Protein AF-A0A4Q5SQB3-F1 (afdb_monomer_lite)

Secondary structure (DSSP, 8-state):
-------------------SB-S-GGGS--EES--S-HHHHHHHHHHHHHHHHHHT--EEEEEE--TTS--EEEEE-SSTT-SEEEEEEHHIIIIIITTSTTHHHHHHHHHHHHHHHHHHHHHT--PPTTHHHHHHHHHHHHHHHHTT--HHHHHHHHHHHHHH----TTSTT----HHHHHHHHHHHHHTTTS-HHHHHHHHHHHHHSSS-S----B-TTTTTSSEEEEEEE-GGGTTSSEEE-TTTTTSSEEEEEEE-TTS-EEEEEEE-TTTTT--EEE-TTTTTSSEEEEEEE-TTTTTSSB-

Foldseek 3Di:
DDDDDDDDPPPPPPPPQADQEDPDCPVQPDWALDLPDPVVSVLVVVLQVLLCVQLVFFEAETETAPDPNFHKHKDADPDPRGLIYIYGHSCNLPVPQPPDDLSSLLVSLRVQLNSLVSSCSVVVPPDDPLLNLLLSLLRSLLSCLLVVPDPVSLVSNLVVLQVLADPCPVDPRHNDHSVSSNVSSPLSSVVNVDGSVVSSVLSNCCSPVVDRDDPLPQPVQCSLQQKDKDKDFDPVPRLQQKAFQPQVRLQQWDWDFDQDPVRDTDIDTDGRPSCSSPRIDGDPQCRSRRIDMDMDGDPRVRSRSGD

pLDDT: mean 82.37, std 16.65, range [30.09, 98.12]

Structure (mmCIF, N/CA/C/O backbone):
data_AF-A0A4Q5SQB3-F1
#
_entry.id   AF-A0A4Q5SQB3-F1
#
loop_
_atom_site.group_PDB
_atom_site.id
_atom_site.type_symbol
_atom_site.label_atom_id
_atom_site.label_alt_id
_atom_site.label_comp_id
_atom_site.label_asym_id
_atom_site.label_entity_id
_atom_site.label_seq_id
_atom_site.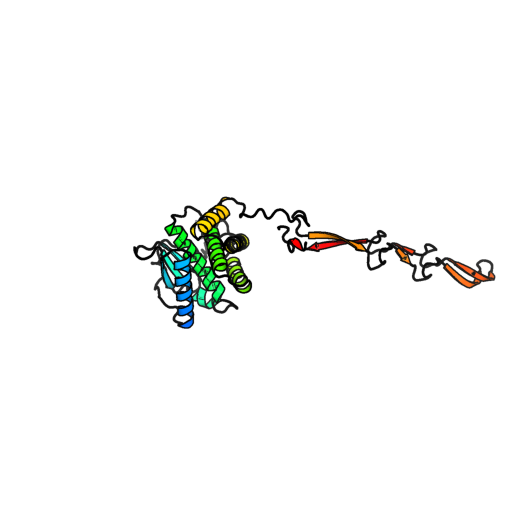pdbx_PDB_ins_code
_atom_site.Cartn_x
_atom_site.Cartn_y
_atom_site.Cartn_z
_atom_site.occupancy
_atom_site.B_iso_or_equiv
_atom_site.auth_seq_id
_atom_site.auth_comp_id
_atom_site.auth_asym_id
_atom_site.auth_atom_id
_atom_site.pdbx_PDB_model_num
ATOM 1 N N . MET A 1 1 ? 23.418 52.946 29.840 1.00 36.88 1 MET A N 1
ATOM 2 C CA . MET A 1 1 ? 22.385 53.189 28.811 1.00 36.88 1 MET A CA 1
ATOM 3 C C . MET A 1 1 ? 22.257 51.950 27.931 1.00 36.88 1 MET A C 1
ATOM 5 O O . MET A 1 1 ? 23.274 51.455 27.477 1.00 36.88 1 MET A O 1
ATOM 9 N N . ARG A 1 2 ? 21.010 51.478 27.763 1.00 36.62 2 ARG A N 1
ATOM 10 C CA . ARG A 1 2 ? 20.467 50.492 26.800 1.00 36.62 2 ARG A CA 1
ATOM 11 C C . ARG A 1 2 ? 21.044 49.063 26.766 1.00 36.62 2 ARG A C 1
ATOM 13 O O . ARG A 1 2 ? 21.959 48.750 26.020 1.00 36.62 2 ARG A O 1
ATOM 20 N N . LYS A 1 3 ? 20.353 48.178 27.499 1.00 34.91 3 LYS A N 1
ATOM 21 C CA . LYS A 1 3 ? 20.204 46.748 27.183 1.00 34.91 3 LYS A CA 1
ATOM 22 C C . LYS A 1 3 ? 19.429 46.622 25.862 1.00 34.91 3 LYS A C 1
ATOM 24 O O . LYS A 1 3 ? 18.334 47.172 25.765 1.00 34.91 3 LYS A O 1
ATOM 29 N N . LEU A 1 4 ? 19.986 45.935 24.866 1.00 43.09 4 LEU A N 1
ATOM 30 C CA . LEU A 1 4 ? 19.287 45.577 23.631 1.00 43.09 4 LEU A CA 1
ATOM 31 C C . LEU A 1 4 ? 18.600 44.221 23.862 1.00 43.09 4 LEU A C 1
ATOM 33 O O . LEU A 1 4 ? 19.263 43.193 23.957 1.00 43.09 4 LEU A O 1
ATOM 37 N N . PHE A 1 5 ? 17.280 44.239 24.037 1.00 41.19 5 PHE A N 1
ATOM 38 C CA . PHE A 1 5 ? 16.437 43.043 24.050 1.00 41.19 5 PHE A CA 1
ATOM 39 C C . PHE A 1 5 ? 16.162 42.660 22.593 1.00 41.19 5 PHE A C 1
ATOM 41 O O . PHE A 1 5 ? 15.477 43.398 21.887 1.00 41.19 5 PHE A O 1
ATOM 48 N N . LEU A 1 6 ? 16.702 41.532 22.133 1.00 37.00 6 LEU A N 1
ATOM 49 C CA . LEU A 1 6 ? 16.288 40.917 20.876 1.00 37.00 6 LEU A CA 1
ATOM 50 C C . LEU A 1 6 ? 15.148 39.943 21.210 1.00 37.00 6 LEU A C 1
ATOM 52 O O . LEU A 1 6 ? 15.380 38.891 21.802 1.00 37.00 6 LEU A O 1
ATOM 56 N N . MET A 1 7 ? 13.908 40.337 20.912 1.00 36.56 7 MET A N 1
ATOM 57 C CA . MET A 1 7 ? 12.754 39.440 20.983 1.00 36.56 7 MET A CA 1
ATOM 58 C C . MET A 1 7 ? 12.870 38.389 19.879 1.00 36.56 7 MET A C 1
ATOM 60 O O . MET A 1 7 ? 12.830 38.707 18.692 1.00 36.56 7 MET A O 1
ATOM 64 N N . LEU A 1 8 ? 12.995 37.134 20.299 1.00 35.12 8 LEU A N 1
ATOM 65 C CA . LEU A 1 8 ? 12.856 35.954 19.463 1.00 35.12 8 LEU A CA 1
ATOM 66 C C . LEU A 1 8 ? 11.355 35.754 19.180 1.00 35.12 8 LEU A C 1
ATOM 68 O O . LEU A 1 8 ? 10.601 35.348 20.062 1.00 35.12 8 LEU A O 1
ATOM 72 N N . LEU A 1 9 ? 10.906 36.079 17.968 1.00 35.75 9 LEU A N 1
ATOM 73 C CA . LEU A 1 9 ? 9.577 35.708 17.476 1.00 35.75 9 LEU A CA 1
ATOM 74 C C . LEU A 1 9 ? 9.635 34.250 16.999 1.00 35.75 9 LEU A C 1
ATOM 76 O O . LEU A 1 9 ? 9.944 33.969 15.845 1.00 35.75 9 LEU A O 1
ATOM 80 N N . LEU A 1 10 ? 9.362 33.315 17.912 1.00 33.38 10 LEU A N 1
ATOM 81 C CA . LEU A 1 10 ? 8.989 31.946 17.560 1.00 33.38 10 LEU A CA 1
ATOM 82 C C . LEU A 1 10 ? 7.529 31.961 17.101 1.00 33.38 10 LEU A C 1
ATOM 84 O O . LEU A 1 10 ? 6.606 31.946 17.912 1.00 33.38 10 LEU A O 1
ATOM 88 N N . ALA A 1 11 ? 7.322 32.002 15.788 1.00 34.56 11 ALA A N 1
ATOM 89 C CA . ALA A 1 11 ? 6.063 31.574 15.202 1.00 34.56 11 ALA A CA 1
ATOM 90 C C . ALA A 1 11 ? 5.995 30.044 15.315 1.00 34.56 11 ALA A C 1
ATOM 92 O O . ALA A 1 11 ? 6.522 29.323 14.472 1.00 34.56 11 ALA A O 1
ATOM 93 N N . ALA A 1 12 ? 5.390 29.547 16.394 1.00 32.09 12 ALA A N 1
ATOM 94 C CA . ALA A 1 12 ? 4.989 28.152 16.489 1.00 32.09 12 ALA A CA 1
ATOM 95 C C . ALA A 1 12 ? 3.761 27.954 15.592 1.00 32.09 12 ALA A C 1
ATOM 97 O O . ALA A 1 12 ? 2.628 28.217 15.994 1.00 32.09 12 ALA A O 1
ATOM 98 N N . THR A 1 13 ? 3.978 27.529 14.350 1.00 31.31 13 THR A N 1
ATOM 99 C CA . THR A 1 13 ? 2.916 26.899 13.569 1.00 31.31 13 THR A CA 1
ATOM 100 C C . THR A 1 13 ? 2.640 25.541 14.202 1.00 31.31 13 THR A C 1
ATOM 102 O O . THR A 1 13 ? 3.423 24.609 14.030 1.00 31.31 13 THR A O 1
ATOM 105 N N . ALA A 1 14 ? 1.562 25.439 14.978 1.00 32.41 14 ALA A N 1
ATOM 106 C CA . ALA A 1 14 ? 1.041 24.157 15.426 1.00 32.41 14 ALA A CA 1
ATOM 107 C C . ALA A 1 14 ? 0.541 23.393 14.191 1.00 32.41 14 ALA A C 1
ATOM 109 O O . ALA A 1 14 ? -0.569 23.623 13.712 1.00 32.41 14 ALA A O 1
ATOM 110 N N . ALA A 1 15 ? 1.390 22.532 13.632 1.00 34.59 15 ALA A N 1
ATOM 111 C CA . ALA A 1 15 ? 0.919 21.453 12.783 1.00 34.59 15 ALA A CA 1
ATOM 112 C C . ALA A 1 15 ? 0.045 20.559 13.671 1.00 34.59 15 ALA A C 1
ATOM 114 O O . ALA A 1 15 ? 0.495 20.107 14.722 1.00 34.59 15 ALA A O 1
ATOM 115 N N . ALA A 1 16 ? -1.222 20.383 13.302 1.00 37.94 16 ALA A N 1
ATOM 116 C CA . ALA A 1 16 ? -2.117 19.484 14.012 1.00 37.94 16 ALA A CA 1
ATOM 117 C C . ALA A 1 16 ? -1.526 18.067 13.954 1.00 37.94 16 ALA A C 1
ATOM 119 O O . ALA A 1 16 ? -1.322 17.509 12.877 1.00 37.94 16 ALA A O 1
ATOM 120 N N . GLU A 1 17 ? -1.190 17.527 15.122 1.00 42.66 17 GLU A N 1
ATOM 121 C CA . GLU A 1 17 ? -0.561 16.221 15.274 1.00 42.66 17 GLU A CA 1
ATOM 122 C C . GLU A 1 17 ? -1.583 15.119 14.963 1.00 42.66 17 GLU A C 1
ATOM 124 O O . GLU A 1 17 ? -2.466 14.812 15.764 1.00 42.66 17 GLU A O 1
ATOM 129 N N . ALA A 1 18 ? -1.490 14.525 13.774 1.00 47.31 18 ALA A N 1
ATOM 130 C CA . ALA A 1 18 ? -2.260 13.341 13.424 1.00 47.31 18 ALA A CA 1
ATOM 131 C C . ALA A 1 18 ? -1.537 12.102 13.972 1.00 47.31 18 ALA A C 1
ATOM 133 O O . ALA A 1 18 ? -0.695 11.529 13.292 1.00 47.31 18 ALA A O 1
ATOM 134 N N . GLN A 1 19 ? -1.804 11.714 15.218 1.00 57.22 19 GLN A N 1
ATOM 135 C CA . GLN A 1 19 ? -1.496 10.370 15.725 1.00 57.22 19 GLN A CA 1
ATOM 136 C C . GLN A 1 19 ? -2.788 9.547 15.673 1.00 57.22 19 GLN A C 1
ATOM 138 O O . GLN A 1 19 ? -3.796 10.030 16.169 1.00 57.22 19 GLN A O 1
ATOM 143 N N . CYS A 1 20 ? -2.792 8.321 15.136 1.00 61.00 20 CYS A N 1
ATOM 144 C CA . CYS A 1 20 ? -3.998 7.464 15.102 1.00 61.00 20 CYS A CA 1
ATOM 145 C C . CYS A 1 20 ? -4.444 7.014 16.511 1.00 61.00 20 CYS A C 1
ATOM 147 O O . CYS A 1 20 ? -5.527 6.462 16.708 1.00 61.00 20 CYS A O 1
ATOM 149 N N . PHE A 1 21 ? -3.619 7.291 17.526 1.00 59.03 21 PHE A N 1
ATOM 150 C CA . PHE A 1 21 ? -3.891 7.007 18.924 1.00 59.03 21 PHE A CA 1
ATOM 151 C C . PHE A 1 21 ? -4.020 8.298 19.731 1.00 59.03 21 PHE A C 1
ATOM 153 O O . PHE A 1 21 ? -3.134 9.150 19.711 1.00 59.03 21 PHE A O 1
ATOM 160 N N . VAL A 1 22 ? -5.084 8.401 20.525 1.00 62.34 22 VAL A N 1
ATOM 161 C CA . VAL A 1 22 ? -5.236 9.447 21.544 1.00 62.34 22 VAL A CA 1
ATOM 162 C C . VAL A 1 22 ? -5.498 8.812 22.904 1.00 62.34 22 VAL A C 1
ATOM 164 O O . VAL A 1 22 ? -6.167 7.787 23.023 1.00 62.34 22 VAL A O 1
ATOM 167 N N . SER A 1 23 ? -4.963 9.427 23.959 1.00 56.00 23 SER A N 1
ATOM 168 C CA . SER A 1 23 ? -5.131 8.946 25.337 1.00 56.00 23 SER A CA 1
ATOM 169 C C . SER A 1 23 ? -6.528 9.221 25.906 1.00 56.00 23 SER A C 1
ATOM 171 O O . SER A 1 23 ? -6.936 8.571 26.868 1.00 56.00 23 SER A O 1
ATOM 173 N N . SER A 1 24 ? -7.269 10.167 25.319 1.00 63.72 24 SER A N 1
ATOM 174 C CA . SER A 1 24 ? -8.643 10.500 25.692 1.00 63.72 24 SER A CA 1
ATOM 175 C C . SER A 1 24 ? -9.396 11.131 24.522 1.00 63.72 24 SER A C 1
ATOM 177 O O . SER A 1 24 ? -8.864 11.995 23.831 1.00 63.72 24 SER A O 1
ATOM 179 N N . PHE A 1 25 ? -10.668 10.763 24.354 1.00 71.06 25 PHE A N 1
ATOM 180 C CA . PHE A 1 25 ? -11.586 11.395 23.395 1.00 71.06 25 PHE A CA 1
ATOM 181 C C . PHE A 1 25 ? -12.242 12.676 23.939 1.00 71.06 25 PHE A C 1
ATOM 183 O O . PHE A 1 25 ? -13.013 13.318 23.232 1.00 71.06 25 PHE A O 1
ATOM 190 N N . SER A 1 26 ? -11.932 13.096 25.173 1.00 68.94 26 SER A N 1
ATOM 191 C CA . SER A 1 26 ? -12.505 14.314 25.772 1.00 68.94 26 SER A CA 1
ATOM 192 C C . SER A 1 26 ? -12.184 15.597 24.994 1.00 68.94 26 SER A C 1
ATOM 194 O O . SER A 1 26 ? -12.901 16.583 25.129 1.00 68.94 26 SER A O 1
ATOM 196 N N . SER A 1 27 ? -11.120 15.596 24.186 1.00 70.00 27 SER A N 1
ATOM 197 C CA . SER A 1 27 ? -10.721 16.713 23.322 1.00 70.00 27 SER A CA 1
ATOM 198 C C . SER A 1 27 ? -11.372 16.696 21.934 1.00 70.00 27 SER A C 1
ATOM 200 O O . SER A 1 27 ? -11.295 17.705 21.239 1.00 70.00 27 SER A O 1
ATOM 202 N N . LEU A 1 28 ? -12.033 15.601 21.530 1.00 71.50 28 LEU A N 1
ATOM 203 C CA . LEU A 1 28 ? -12.650 15.460 20.198 1.00 71.50 28 LEU A CA 1
ATOM 204 C C . LEU A 1 28 ? -14.014 16.161 20.082 1.00 71.50 28 LEU A C 1
ATOM 206 O O . LEU A 1 28 ? -14.638 16.158 19.022 1.00 71.50 28 LEU A O 1
ATOM 210 N N . GLY A 1 29 ? -14.487 16.770 21.171 1.00 82.06 29 GLY A N 1
ATOM 211 C CA . GLY A 1 29 ? -15.786 17.425 21.219 1.00 82.06 29 GLY A CA 1
ATOM 212 C C . GLY A 1 29 ? -16.939 16.422 21.210 1.00 82.06 29 GLY A C 1
ATOM 213 O O . GLY A 1 29 ? -16.885 15.372 21.850 1.00 82.06 29 GLY A O 1
ATOM 214 N N . GLN A 1 30 ? -18.031 16.782 20.535 1.00 87.94 30 GLN A N 1
ATOM 215 C CA . GLN A 1 30 ? -19.232 15.956 20.500 1.00 87.94 30 GLN A CA 1
ATOM 216 C C . GLN A 1 30 ? -19.059 14.772 19.544 1.00 87.94 30 GLN A C 1
ATOM 218 O O . GLN A 1 30 ? -18.714 14.945 18.376 1.00 87.94 30 GLN A O 1
ATOM 223 N N . LEU A 1 31 ? -19.361 13.576 20.050 1.00 90.38 31 LEU A N 1
ATOM 224 C CA . LEU A 1 31 ? -19.388 12.342 19.274 1.00 90.38 31 LEU A CA 1
ATOM 225 C C . LEU A 1 31 ? -20.817 12.022 18.821 1.00 90.38 31 LEU A C 1
ATOM 227 O O . LEU A 1 31 ? -21.775 12.153 19.586 1.00 90.38 31 LEU A O 1
ATOM 231 N N . PHE A 1 32 ? -20.952 11.545 17.590 1.00 92.50 32 PHE A N 1
ATOM 232 C CA . PHE A 1 32 ? -22.221 11.212 16.949 1.00 92.50 32 PHE A CA 1
ATOM 233 C C . PHE A 1 32 ? -22.228 9.750 16.497 1.00 92.50 32 PHE A C 1
ATOM 235 O O . PHE A 1 32 ? -21.187 9.169 16.216 1.00 92.50 32 PHE A O 1
ATOM 242 N N . LYS A 1 33 ? -23.408 9.130 16.406 1.00 91.06 33 LYS A N 1
ATOM 243 C CA . LYS A 1 33 ? -23.579 7.762 15.865 1.00 91.06 33 LYS A CA 1
ATOM 244 C C . LYS A 1 33 ? -23.932 7.725 14.379 1.00 91.06 33 LYS A C 1
ATOM 246 O O . LYS A 1 33 ? -24.226 6.668 13.839 1.00 91.06 33 LYS A O 1
ATOM 251 N N . THR A 1 34 ? -23.955 8.886 13.743 1.00 88.94 34 THR A N 1
ATOM 252 C CA . THR A 1 34 ? -24.430 9.077 12.378 1.00 88.94 34 THR A CA 1
ATOM 253 C C . THR A 1 34 ? -23.602 10.166 11.715 1.00 88.94 34 THR A C 1
ATOM 255 O O . THR A 1 34 ? -23.149 11.106 12.369 1.00 88.94 34 THR A O 1
ATOM 258 N N . THR A 1 35 ? -23.419 10.022 10.411 1.00 84.19 35 THR A N 1
ATOM 259 C CA . THR A 1 35 ? -22.855 11.017 9.495 1.00 84.19 35 THR A CA 1
ATOM 260 C C . THR A 1 35 ? -23.870 12.103 9.123 1.00 84.19 35 THR A C 1
ATOM 262 O O . THR A 1 35 ? -23.516 13.088 8.483 1.00 84.19 35 THR A O 1
ATOM 265 N N . GLY A 1 36 ? -25.147 11.917 9.476 1.00 85.75 36 GLY A N 1
ATOM 266 C CA . GLY A 1 36 ? -26.270 12.715 8.986 1.00 85.75 36 GLY A CA 1
ATOM 267 C C . GLY A 1 36 ? -26.780 12.284 7.604 1.00 85.75 36 GLY A C 1
ATOM 268 O O . GLY A 1 36 ? -27.767 12.836 7.123 1.00 85.75 36 GLY A O 1
ATOM 269 N N . ASN A 1 37 ? -26.154 11.288 6.965 1.00 82.62 37 ASN A N 1
ATOM 270 C CA . ASN A 1 37 ? -26.566 10.741 5.675 1.00 82.62 37 ASN A CA 1
ATOM 271 C C . ASN A 1 37 ? -26.863 9.240 5.801 1.00 82.62 37 ASN A C 1
ATOM 273 O O . ASN A 1 37 ? -25.974 8.423 6.023 1.00 82.62 37 ASN A O 1
ATOM 277 N N . TYR A 1 38 ? -28.125 8.868 5.582 1.00 84.88 38 TYR A N 1
ATOM 278 C CA . TYR A 1 38 ? -28.601 7.496 5.773 1.00 84.88 38 TYR A CA 1
ATOM 279 C C . TYR A 1 38 ? -27.845 6.443 4.944 1.00 84.88 38 TYR A C 1
ATOM 281 O O . TYR A 1 38 ? -27.546 5.358 5.440 1.00 84.88 38 TYR A O 1
ATOM 289 N N . ALA A 1 39 ? -27.520 6.745 3.684 1.00 80.00 39 ALA A N 1
ATOM 290 C CA . ALA A 1 39 ? -26.822 5.802 2.812 1.00 80.00 39 ALA A CA 1
ATOM 291 C C . ALA A 1 39 ? -25.367 5.587 3.259 1.00 80.00 39 ALA A C 1
ATOM 293 O O . ALA A 1 39 ? -24.851 4.471 3.190 1.00 80.00 39 ALA A O 1
ATOM 294 N N . LEU A 1 40 ? -24.722 6.650 3.743 1.00 77.69 40 LEU A N 1
ATOM 295 C CA . LEU A 1 40 ? -23.391 6.584 4.341 1.00 77.69 40 LEU A CA 1
ATOM 296 C C . LEU A 1 40 ? -23.402 5.793 5.647 1.00 77.69 40 LEU A C 1
ATOM 298 O O . LEU A 1 40 ? -22.579 4.896 5.819 1.00 77.69 40 LEU A O 1
ATOM 302 N N . ASP A 1 41 ? -24.378 6.054 6.513 1.00 85.50 41 ASP A N 1
ATOM 303 C CA . ASP A 1 41 ? -24.537 5.340 7.779 1.00 85.50 41 ASP A CA 1
ATOM 304 C C . ASP A 1 41 ? -24.726 3.840 7.557 1.00 85.50 41 ASP A C 1
ATOM 306 O O . ASP A 1 41 ? -24.103 3.030 8.240 1.00 85.50 41 ASP A O 1
ATOM 310 N N . GLN A 1 42 ? -25.540 3.442 6.572 1.00 83.81 42 GLN A N 1
ATOM 311 C CA . GLN A 1 42 ? -25.704 2.027 6.230 1.00 83.81 42 GLN A CA 1
ATOM 312 C C . GLN A 1 42 ? -24.373 1.367 5.849 1.00 83.81 42 GLN A C 1
ATOM 314 O O . GLN A 1 42 ? -24.091 0.259 6.304 1.00 83.81 42 GLN A O 1
ATOM 319 N N . LYS A 1 43 ? -23.538 2.042 5.050 1.00 79.44 43 LYS A N 1
ATOM 320 C CA . LYS A 1 43 ? -22.224 1.517 4.655 1.00 79.44 43 LYS A CA 1
ATOM 321 C C . LYS A 1 43 ? -21.258 1.444 5.835 1.00 79.44 43 LYS A C 1
ATOM 323 O O . LYS A 1 43 ? -20.587 0.429 5.991 1.00 79.44 43 LYS A O 1
ATOM 328 N N . PHE A 1 44 ? -21.219 2.475 6.677 1.00 82.56 44 PHE A N 1
ATOM 329 C CA . PHE A 1 44 ? -20.409 2.493 7.898 1.00 82.56 44 PHE A CA 1
ATOM 330 C C . PHE A 1 44 ? -20.783 1.342 8.834 1.00 82.56 44 PHE A C 1
ATOM 332 O O . PHE A 1 44 ? -19.918 0.580 9.261 1.00 82.56 44 PHE A O 1
ATOM 339 N N . ASN A 1 45 ? -22.082 1.163 9.079 1.00 88.25 45 ASN A N 1
ATOM 340 C CA . ASN A 1 45 ? -22.602 0.103 9.937 1.00 88.25 45 ASN A CA 1
ATOM 341 C C . ASN A 1 45 ? -22.324 -1.296 9.362 1.00 88.25 45 ASN A C 1
ATOM 343 O O . ASN A 1 45 ? -21.986 -2.212 10.113 1.00 88.25 45 ASN A O 1
ATOM 347 N N . ALA A 1 46 ? -22.418 -1.468 8.038 1.00 88.12 46 ALA A N 1
ATOM 348 C CA . ALA A 1 46 ? -22.066 -2.723 7.375 1.00 88.12 46 ALA A CA 1
ATOM 349 C C . ALA A 1 46 ? -20.564 -3.037 7.505 1.00 88.12 46 ALA A C 1
ATOM 351 O O . ALA A 1 46 ? -20.205 -4.141 7.916 1.00 88.12 46 ALA A O 1
ATOM 352 N N . SER A 1 47 ? -19.692 -2.058 7.237 1.00 88.81 47 SER A N 1
ATOM 353 C CA . SER A 1 47 ? -18.241 -2.202 7.419 1.00 88.81 47 SER A CA 1
ATOM 354 C C . SER A 1 47 ? -17.876 -2.502 8.872 1.00 88.81 47 SER A C 1
ATOM 356 O O . SER A 1 47 ? -17.067 -3.393 9.118 1.00 88.81 47 SER A O 1
ATOM 358 N N . GLN A 1 48 ? -18.504 -1.824 9.840 1.00 92.56 48 GLN A N 1
ATOM 359 C CA . GLN A 1 48 ? -18.329 -2.113 11.263 1.00 92.56 48 GLN A CA 1
ATOM 360 C C . GLN A 1 48 ? -18.685 -3.567 11.576 1.00 92.56 48 GLN A C 1
ATOM 362 O O . GLN A 1 48 ? -17.890 -4.261 12.205 1.00 92.56 48 GLN A O 1
ATOM 367 N N . ALA A 1 49 ? -19.856 -4.045 11.149 1.00 94.00 49 ALA A N 1
ATOM 368 C CA . ALA A 1 49 ? -20.275 -5.418 11.415 1.00 94.00 49 ALA A CA 1
ATOM 369 C C . ALA A 1 49 ? -19.272 -6.435 10.841 1.00 94.00 49 ALA A C 1
ATOM 371 O O . ALA A 1 49 ? -18.828 -7.331 11.562 1.00 94.00 49 ALA A O 1
ATOM 372 N N . ASP A 1 50 ? -18.855 -6.243 9.587 1.00 94.62 50 ASP A N 1
ATOM 373 C CA . ASP A 1 50 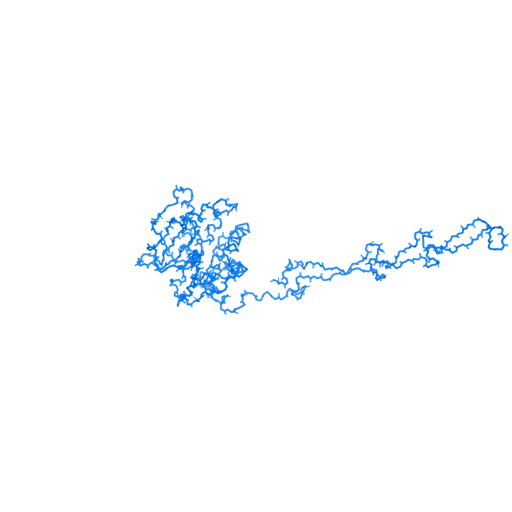? -17.883 -7.106 8.913 1.00 94.62 50 ASP A CA 1
ATOM 374 C C . ASP A 1 50 ? -16.516 -7.109 9.620 1.00 94.62 50 ASP A C 1
ATOM 376 O O . ASP A 1 50 ? -15.922 -8.171 9.826 1.00 94.62 50 ASP A O 1
ATOM 380 N N . LEU A 1 51 ? -16.015 -5.938 10.025 1.00 96.62 51 LEU A N 1
ATOM 381 C CA . LEU A 1 51 ? -14.726 -5.798 10.708 1.00 96.62 51 LEU A CA 1
ATOM 382 C C . LEU A 1 51 ? -14.749 -6.388 12.120 1.00 96.62 51 LEU A C 1
ATOM 384 O O . LEU A 1 51 ? -13.802 -7.073 12.507 1.00 96.62 51 LEU A O 1
ATOM 388 N N . GLN A 1 52 ? -15.833 -6.186 12.877 1.00 97.44 52 GLN A N 1
ATOM 389 C CA . GLN A 1 52 ? -16.000 -6.799 14.200 1.00 97.44 52 GLN A CA 1
ATOM 390 C C . GLN A 1 52 ? -15.954 -8.325 14.114 1.00 97.44 52 GLN A C 1
ATOM 392 O O . GLN A 1 52 ? -15.268 -8.970 14.909 1.00 97.44 52 GLN A O 1
ATOM 397 N N . VAL A 1 53 ? -16.636 -8.901 13.117 1.00 97.06 53 VAL A N 1
ATOM 398 C CA . VAL A 1 53 ? -16.627 -10.347 12.872 1.00 97.06 53 VAL A CA 1
ATOM 399 C C . VAL A 1 53 ? -15.238 -10.820 12.456 1.00 97.06 53 VAL A C 1
ATOM 401 O O . VAL A 1 53 ? -14.724 -11.768 13.049 1.00 97.06 53 VAL A O 1
ATOM 404 N N . LEU A 1 54 ? -14.607 -10.170 11.471 1.00 97.38 54 LEU A N 1
ATOM 405 C CA . LEU A 1 54 ? -13.311 -10.623 10.965 1.00 97.38 54 LEU A CA 1
ATOM 406 C C . LEU A 1 54 ? -12.215 -10.537 12.031 1.00 97.38 54 LEU A C 1
ATOM 408 O O . LEU A 1 54 ? -11.428 -11.473 12.177 1.00 97.38 54 LEU A O 1
ATOM 412 N N . PHE A 1 55 ? -12.138 -9.417 12.748 1.00 98.12 55 PHE A N 1
ATOM 413 C CA . PHE A 1 55 ? -11.086 -9.193 13.737 1.00 98.12 55 PHE A CA 1
ATOM 414 C C . PHE A 1 55 ? -11.415 -9.762 15.117 1.00 98.12 55 PHE A C 1
ATOM 416 O O . PHE A 1 55 ? -10.540 -9.829 15.980 1.00 98.12 55 PHE A O 1
ATOM 423 N N . GLY A 1 56 ? -12.655 -10.203 15.342 1.00 97.25 56 GLY A N 1
ATOM 424 C CA . GLY A 1 56 ? -13.094 -10.698 16.643 1.00 97.25 56 GLY A CA 1
ATOM 425 C C . GLY A 1 56 ? -13.006 -9.621 17.726 1.00 97.25 56 GLY A C 1
ATOM 426 O O . GLY A 1 56 ? -12.629 -9.913 18.866 1.00 97.25 56 GLY A O 1
ATOM 427 N N . VAL A 1 57 ? -13.305 -8.371 17.368 1.00 97.25 57 VAL A N 1
ATOM 428 C CA . VAL A 1 57 ? -13.346 -7.213 18.272 1.00 97.25 57 VAL A CA 1
ATOM 429 C C . VAL A 1 57 ? -14.742 -6.601 18.276 1.00 97.25 57 VAL A C 1
ATOM 431 O O . VAL A 1 57 ? -15.511 -6.763 17.341 1.00 97.25 57 VAL A O 1
ATOM 434 N N . ASN A 1 58 ? -15.050 -5.866 19.337 1.00 96.75 58 ASN A N 1
ATOM 435 C CA . ASN A 1 58 ? -16.301 -5.132 19.505 1.00 96.75 58 ASN A CA 1
ATOM 436 C C . ASN A 1 58 ? -15.886 -3.677 19.619 1.00 96.75 58 ASN A C 1
ATOM 438 O O . ASN A 1 58 ? -15.104 -3.360 20.518 1.00 96.75 58 ASN A O 1
ATOM 442 N N . VAL A 1 59 ? -16.360 -2.828 18.720 1.00 95.44 59 VAL A N 1
ATOM 443 C CA . VAL A 1 59 ? -15.924 -1.437 18.630 1.00 95.44 59 VAL A CA 1
ATOM 444 C C . VAL A 1 59 ? -17.119 -0.531 18.817 1.00 95.44 59 VAL A C 1
ATOM 446 O O . VAL A 1 59 ? -18.169 -0.738 18.212 1.00 95.44 59 VAL A O 1
ATOM 449 N N . ASP A 1 60 ? -16.940 0.490 19.645 1.00 94.38 60 ASP A N 1
ATOM 450 C CA . ASP A 1 60 ? -17.897 1.578 19.741 1.00 94.38 60 ASP A CA 1
ATOM 451 C C . ASP A 1 60 ? -17.523 2.659 18.717 1.00 94.38 60 ASP A C 1
ATOM 453 O O . ASP A 1 60 ? -16.587 3.428 18.928 1.00 94.38 60 ASP A O 1
ATOM 457 N N . LEU A 1 61 ? -18.202 2.665 17.567 1.00 92.62 61 LEU A N 1
ATOM 458 C CA . LEU A 1 61 ? -17.885 3.547 16.439 1.00 92.62 61 LEU A CA 1
ATOM 459 C C . LEU A 1 61 ? -18.659 4.866 16.531 1.00 92.62 61 LEU A C 1
ATOM 461 O O . LEU A 1 61 ? -19.872 4.861 16.764 1.00 92.62 61 LEU A O 1
ATOM 465 N N . TYR A 1 62 ? -17.962 5.982 16.347 1.00 92.69 62 TYR A N 1
ATOM 466 C CA . TYR A 1 62 ? -18.505 7.335 16.375 1.00 92.69 62 TYR A CA 1
ATOM 467 C C . TYR A 1 62 ? -18.011 8.167 15.190 1.00 92.69 62 TYR A C 1
ATOM 469 O O . TYR A 1 62 ? -16.930 7.934 14.658 1.00 92.69 62 TYR A O 1
ATOM 477 N N . MET A 1 63 ? -18.792 9.183 14.841 1.00 90.50 63 MET A N 1
ATOM 478 C CA . MET A 1 63 ? -18.392 10.316 14.014 1.00 90.50 63 MET A CA 1
ATOM 479 C C . MET A 1 63 ? -18.063 11.513 14.912 1.00 90.50 63 MET A C 1
ATOM 481 O O . MET A 1 63 ? -18.695 11.680 15.957 1.00 90.50 63 MET A O 1
ATOM 485 N N . TYR A 1 64 ? -17.130 12.370 14.507 1.00 89.56 64 TYR A N 1
ATOM 486 C CA . TYR A 1 64 ? -16.863 13.642 15.186 1.00 89.56 64 TYR A CA 1
ATOM 487 C C . TYR A 1 64 ? -16.488 14.737 14.184 1.00 89.56 64 TYR A C 1
ATOM 489 O O . TYR A 1 64 ? -16.127 14.452 13.042 1.00 89.56 64 TYR A O 1
ATOM 497 N N . ASN A 1 65 ? -16.596 15.995 14.612 1.00 87.44 65 ASN A N 1
ATOM 498 C CA . ASN A 1 65 ? -16.189 17.135 13.797 1.00 87.44 65 ASN A CA 1
ATOM 499 C C . ASN A 1 65 ? -14.686 17.399 13.968 1.00 87.44 65 ASN A C 1
ATOM 501 O O . ASN A 1 65 ? -14.246 17.966 14.964 1.00 87.44 65 ASN A O 1
ATOM 505 N N . ASP A 1 66 ? -13.927 16.988 12.968 1.00 80.56 66 ASP A N 1
ATOM 506 C CA . ASP A 1 66 ? -12.484 17.150 12.784 1.00 80.56 66 ASP A CA 1
ATOM 507 C C . ASP A 1 66 ? -12.094 18.493 12.134 1.00 80.56 66 ASP A C 1
ATOM 509 O O . ASP A 1 66 ? -10.911 18.821 12.024 1.00 80.56 66 ASP A O 1
ATOM 513 N N . GLY A 1 67 ? -13.073 19.315 11.738 1.00 82.00 67 GLY A N 1
ATOM 514 C CA . GLY A 1 67 ? -12.848 20.654 11.198 1.00 82.00 67 GLY A CA 1
ATOM 515 C C . GLY A 1 67 ? -11.898 20.648 9.998 1.00 82.00 67 GLY A C 1
ATOM 516 O O . GLY A 1 67 ? -12.156 19.976 9.002 1.00 82.00 67 GLY A O 1
ATOM 517 N N . ASN A 1 68 ? -10.803 21.409 10.100 1.00 74.12 68 ASN A N 1
ATOM 518 C CA . ASN A 1 68 ? -9.776 21.535 9.056 1.00 74.12 68 ASN A CA 1
ATOM 519 C C . ASN A 1 68 ? -8.585 20.578 9.246 1.00 74.12 68 ASN A C 1
ATOM 521 O O . ASN A 1 68 ? -7.581 20.725 8.552 1.00 74.12 68 ASN A O 1
ATOM 525 N N . ALA A 1 69 ? -8.668 19.630 10.182 1.00 74.31 69 ALA A N 1
ATOM 526 C CA . ALA A 1 69 ? -7.634 18.628 10.426 1.00 74.31 69 ALA A CA 1
ATOM 527 C C . ALA A 1 69 ? -8.234 17.218 10.280 1.00 74.31 69 ALA A C 1
ATOM 529 O O . ALA A 1 69 ? -8.490 16.566 11.295 1.00 74.31 69 ALA A O 1
ATOM 530 N N . PRO A 1 70 ? -8.500 16.766 9.036 1.00 75.69 70 PRO A N 1
ATOM 531 C CA . PRO A 1 70 ? -9.131 15.482 8.770 1.00 75.69 70 PRO A CA 1
ATOM 532 C C . PRO A 1 70 ? -8.429 14.326 9.475 1.00 75.69 70 PRO A C 1
ATOM 534 O O . PRO A 1 70 ? -7.224 14.159 9.291 1.00 75.69 70 PRO A O 1
ATOM 537 N N . ASN A 1 71 ? -9.154 13.544 10.281 1.00 77.38 71 ASN A N 1
ATOM 538 C CA . ASN A 1 71 ? -8.531 12.433 11.001 1.00 77.38 71 ASN A CA 1
ATOM 539 C C . ASN A 1 71 ? -9.505 11.319 11.421 1.00 77.38 71 ASN A C 1
ATOM 541 O O . ASN A 1 71 ? -10.728 11.482 11.413 1.00 77.38 71 ASN A O 1
ATOM 545 N N . ALA A 1 72 ? -8.940 10.179 11.803 1.00 84.19 72 ALA A N 1
ATOM 546 C CA . ALA A 1 72 ? -9.613 9.095 12.497 1.00 84.19 72 ALA A CA 1
ATOM 547 C C . ALA A 1 72 ? -8.734 8.621 13.664 1.00 84.19 72 ALA A C 1
ATOM 549 O O . ALA A 1 72 ? -7.519 8.801 13.655 1.00 84.19 72 ALA A O 1
ATOM 550 N N . TYR A 1 73 ? -9.367 8.074 14.700 1.00 85.69 73 TYR A N 1
ATOM 551 C CA . TYR A 1 73 ? -8.673 7.643 15.907 1.00 85.69 73 TYR A CA 1
ATOM 552 C C . TYR A 1 73 ? -9.232 6.333 16.443 1.00 85.69 73 TYR A C 1
ATOM 554 O O . TYR A 1 73 ? -10.453 6.135 16.462 1.00 85.69 73 TYR A O 1
ATOM 562 N N . ALA A 1 74 ? -8.352 5.529 17.036 1.00 87.94 74 ALA A N 1
ATOM 563 C CA . ALA A 1 74 ? -8.696 4.359 17.828 1.00 87.94 74 ALA A CA 1
ATOM 564 C C . ALA A 1 74 ? -8.120 4.453 19.250 1.00 87.94 74 ALA A C 1
ATOM 566 O O . ALA A 1 74 ? -6.978 4.860 19.467 1.00 87.94 74 ALA A O 1
ATOM 567 N N . MET A 1 75 ? -8.901 4.026 20.245 1.00 87.38 75 MET A N 1
ATOM 568 C CA . MET A 1 75 ? -8.437 3.898 21.631 1.00 87.38 75 MET A CA 1
ATOM 569 C C . MET A 1 75 ? -9.079 2.710 22.353 1.00 87.38 75 MET A C 1
ATOM 571 O O . MET A 1 75 ? -10.057 2.121 21.889 1.00 87.38 75 MET A O 1
ATOM 575 N N . GLY A 1 76 ? -8.539 2.360 23.523 1.00 88.19 76 GLY A N 1
ATOM 576 C CA . GLY A 1 76 ? -9.142 1.356 24.399 1.00 88.19 76 GLY A CA 1
ATOM 577 C C . GLY A 1 76 ? -10.481 1.842 24.956 1.00 88.19 76 GLY A C 1
ATOM 578 O O . GLY A 1 76 ? -10.669 3.035 25.181 1.00 88.19 76 GLY A O 1
ATOM 579 N N . SER A 1 77 ? -11.422 0.929 25.194 1.00 89.25 77 SER A N 1
ATOM 580 C CA . SER A 1 77 ? -12.688 1.282 25.845 1.00 89.25 77 SER A CA 1
ATOM 581 C C . SER A 1 77 ? -12.605 1.068 27.355 1.00 89.25 77 SER A C 1
ATOM 583 O O . SER A 1 77 ? -12.034 0.084 27.818 1.00 89.25 77 SER A O 1
ATOM 585 N N . SER A 1 78 ? -13.232 1.956 28.127 1.00 86.88 78 SER A N 1
ATOM 586 C CA . SER A 1 78 ? -13.507 1.733 29.552 1.00 86.88 78 SER A CA 1
ATOM 587 C C . SER A 1 78 ? -14.751 0.866 29.786 1.00 86.88 78 SER A C 1
ATOM 589 O O . SER A 1 78 ? -14.980 0.396 30.899 1.00 86.88 78 SER A O 1
ATOM 591 N N . SER A 1 79 ? -15.570 0.647 28.750 1.00 90.75 79 SER A N 1
ATOM 592 C CA . SER A 1 79 ? -16.754 -0.204 28.827 1.00 90.75 79 SER A CA 1
ATOM 593 C C . SER A 1 79 ? -16.372 -1.671 28.629 1.00 90.75 79 SER A C 1
ATOM 595 O O . SER A 1 79 ? -15.763 -1.993 27.613 1.00 90.75 79 SER A O 1
ATOM 597 N N . PRO A 1 80 ? -16.825 -2.605 29.485 1.00 89.12 80 PRO A N 1
ATOM 598 C CA . PRO A 1 80 ? -16.564 -4.033 29.288 1.00 89.12 80 PRO A CA 1
ATOM 599 C C . PRO A 1 80 ? -17.270 -4.615 28.050 1.00 89.12 80 PRO A C 1
ATOM 601 O O . PRO A 1 80 ? -16.993 -5.744 27.652 1.00 89.12 80 PRO A O 1
ATOM 604 N N . ARG A 1 81 ? -18.201 -3.871 27.434 1.00 93.25 81 ARG A N 1
ATOM 605 C CA . ARG A 1 81 ? -18.921 -4.295 26.223 1.00 93.25 81 ARG A CA 1
ATOM 606 C C . ARG A 1 81 ? -18.060 -4.194 24.961 1.00 93.25 81 ARG A C 1
ATOM 608 O O . ARG A 1 81 ? -18.278 -4.948 24.008 1.00 93.25 81 ARG A O 1
ATOM 615 N N . TYR A 1 82 ? -17.114 -3.261 24.950 1.00 95.50 82 TYR A N 1
ATOM 616 C CA . TYR A 1 82 ? -16.317 -2.922 23.782 1.00 95.50 82 TYR A CA 1
ATOM 617 C C . TYR A 1 82 ? -14.838 -3.135 24.082 1.00 95.50 82 TYR A C 1
ATOM 619 O O . TYR A 1 82 ? -14.356 -2.865 25.172 1.00 95.50 82 TYR A O 1
ATOM 627 N N . HIS A 1 83 ? -14.102 -3.617 23.091 1.00 95.75 83 HIS A N 1
ATOM 628 C CA . HIS A 1 83 ? -12.651 -3.742 23.174 1.00 95.75 83 HIS A CA 1
ATOM 629 C C . HIS A 1 83 ? -11.961 -2.401 22.873 1.00 95.75 83 HIS A C 1
ATOM 631 O O . HIS A 1 83 ? -10.848 -2.163 23.332 1.00 95.75 83 HIS A O 1
ATOM 637 N N . GLY A 1 84 ? -12.628 -1.514 22.130 1.00 94.06 84 GLY A N 1
ATOM 638 C CA . GLY A 1 84 ? -12.113 -0.196 21.785 1.00 94.06 84 GLY A CA 1
ATOM 639 C C . GLY A 1 84 ? -13.197 0.750 21.287 1.00 94.06 84 GLY A C 1
ATOM 640 O O . GLY A 1 84 ? -14.345 0.352 21.071 1.00 94.06 84 GLY A O 1
ATOM 641 N N . VAL A 1 85 ? -12.811 2.006 21.122 1.00 93.06 85 VAL A N 1
ATOM 642 C CA . VAL A 1 85 ? -13.626 3.074 20.544 1.00 93.06 85 VAL A CA 1
ATOM 643 C C . VAL A 1 85 ? -12.918 3.559 19.289 1.00 93.06 85 VAL A C 1
ATOM 645 O O . VAL A 1 85 ? -11.699 3.720 19.308 1.00 93.06 85 VAL A O 1
ATOM 648 N N . VAL A 1 86 ? -13.678 3.787 18.220 1.00 92.12 86 VAL A N 1
ATOM 649 C CA . VAL A 1 86 ? -13.179 4.433 17.001 1.00 92.12 86 VAL A CA 1
ATOM 650 C C . VAL A 1 86 ? -13.971 5.715 16.780 1.00 92.12 86 VAL A C 1
ATOM 652 O O . VAL A 1 86 ? -15.201 5.688 16.823 1.00 92.12 86 VAL A O 1
ATOM 655 N N . ALA A 1 87 ? -13.280 6.831 16.559 1.00 90.69 87 ALA A N 1
ATOM 656 C CA . ALA A 1 87 ? -13.882 8.103 16.171 1.00 90.69 87 ALA A CA 1
ATOM 657 C C . ALA A 1 87 ? -13.395 8.490 14.777 1.00 90.69 87 ALA A C 1
ATOM 659 O O . ALA A 1 87 ? -12.197 8.594 14.541 1.00 90.69 87 ALA A O 1
ATOM 660 N N . PHE A 1 88 ? -14.334 8.704 13.861 1.00 87.25 88 PHE A N 1
ATOM 661 C CA . PHE A 1 88 ? -14.058 9.014 12.466 1.00 87.25 88 PHE A CA 1
ATOM 662 C C . PHE A 1 88 ? -14.465 10.454 12.147 1.00 87.25 88 PHE A C 1
ATOM 664 O O . PHE A 1 88 ? -15.585 10.875 12.449 1.00 87.25 88 PHE A O 1
ATOM 671 N N . GLY A 1 89 ? -13.561 11.219 11.547 1.00 87.00 89 GLY A N 1
ATOM 672 C CA . GLY A 1 89 ? -13.780 12.619 11.221 1.00 87.00 89 GLY A CA 1
ATOM 673 C C . GLY A 1 89 ? -14.773 12.819 10.075 1.00 87.00 89 GLY A C 1
ATOM 674 O O . GLY A 1 89 ? -14.721 12.141 9.044 1.00 87.00 89 GLY A O 1
ATOM 675 N N . THR A 1 90 ? -15.718 13.742 10.243 1.00 84.12 90 THR A N 1
ATOM 676 C CA . THR A 1 90 ? -16.726 14.041 9.215 1.00 84.12 90 THR A CA 1
ATOM 677 C C . THR A 1 90 ? -16.141 14.729 7.982 1.00 84.12 90 THR A C 1
ATOM 679 O O . THR A 1 90 ? -16.587 14.443 6.870 1.00 84.12 90 THR A O 1
ATOM 682 N N . SER A 1 91 ? -15.140 15.595 8.148 1.00 77.81 91 SER A N 1
ATOM 683 C CA . SER A 1 91 ? -14.400 16.216 7.051 1.00 77.81 91 SER A CA 1
ATOM 684 C C . SER A 1 91 ? -13.563 15.168 6.329 1.00 77.81 91 SER A C 1
ATOM 686 O O . SER A 1 91 ? -13.674 15.080 5.113 1.00 77.81 91 SER A O 1
ATOM 688 N N . LEU A 1 92 ? -12.837 14.287 7.034 1.00 78.25 92 LEU A N 1
ATOM 689 C CA . LEU A 1 92 ? -12.137 13.155 6.404 1.00 78.25 92 LEU A CA 1
ATOM 690 C C . LEU A 1 92 ? -13.077 12.333 5.512 1.00 78.25 92 LEU A C 1
ATOM 692 O O . LEU A 1 92 ? -12.784 12.078 4.342 1.00 78.25 92 LEU A O 1
ATOM 696 N N . LEU A 1 93 ? -14.253 11.983 6.035 1.00 78.56 93 LEU A N 1
ATOM 697 C CA . LEU A 1 93 ? -15.257 11.253 5.272 1.00 78.56 93 LEU A CA 1
ATOM 698 C C . LEU A 1 93 ? -15.744 12.035 4.042 1.00 78.56 93 LEU A C 1
ATOM 700 O O . LEU A 1 93 ? -15.805 11.471 2.952 1.00 78.56 93 LEU A O 1
ATOM 704 N N . ALA A 1 94 ? -16.114 13.307 4.202 1.00 72.50 94 ALA A N 1
ATOM 705 C CA . ALA A 1 94 ? -16.778 14.078 3.154 1.00 72.50 94 ALA A CA 1
ATOM 706 C C . ALA A 1 94 ? -15.815 14.685 2.120 1.00 72.50 94 ALA A C 1
ATOM 708 O O . ALA A 1 94 ? -16.097 14.629 0.923 1.00 72.50 94 ALA A O 1
ATOM 709 N N . SER A 1 95 ? -14.703 15.287 2.544 1.00 64.75 95 SER A N 1
ATOM 710 C CA . SER A 1 95 ? -13.794 16.022 1.655 1.00 64.75 95 SER A CA 1
ATOM 711 C C . SER A 1 95 ? -12.723 15.147 1.020 1.00 64.75 95 SER A C 1
ATOM 713 O O . SER A 1 95 ? -12.281 15.473 -0.080 1.00 64.75 95 SER A O 1
ATOM 715 N N . HIS A 1 96 ? -12.334 14.046 1.667 1.00 64.06 96 HIS A N 1
ATOM 716 C CA . HIS A 1 96 ? -11.288 13.166 1.152 1.00 64.06 96 HIS A CA 1
ATOM 717 C C . HIS A 1 96 ? -11.874 11.886 0.596 1.00 64.06 96 HIS A C 1
ATOM 719 O O . HIS A 1 96 ? -11.678 11.596 -0.570 1.00 64.06 96 HIS A O 1
ATOM 725 N N . LEU A 1 97 ? -12.666 11.152 1.369 1.00 69.06 97 LEU A N 1
ATOM 726 C CA . LEU A 1 97 ? -12.946 9.774 0.986 1.00 69.06 97 LEU A CA 1
ATOM 727 C C . LEU A 1 97 ? -14.176 9.645 0.087 1.00 69.06 97 LEU A C 1
ATOM 729 O O . LEU A 1 97 ? -14.099 9.034 -0.969 1.00 69.06 97 LEU A O 1
ATOM 733 N N . TRP A 1 98 ? -15.318 10.227 0.451 1.00 70.94 98 TRP A N 1
ATOM 734 C CA . TRP A 1 98 ? -16.590 9.927 -0.218 1.00 70.94 98 TRP A CA 1
ATOM 735 C C . TRP A 1 98 ? -16.724 10.497 -1.634 1.00 70.94 98 TRP A C 1
ATOM 737 O O . TRP A 1 98 ? -17.374 9.891 -2.483 1.00 70.94 98 TRP A O 1
ATOM 747 N N . ASN A 1 99 ? -16.112 11.651 -1.895 1.00 69.81 99 ASN A N 1
ATOM 748 C CA . ASN A 1 99 ? -16.191 12.315 -3.197 1.00 69.81 99 ASN A CA 1
ATOM 749 C C . ASN A 1 99 ? -15.145 11.807 -4.208 1.00 69.81 99 ASN A C 1
ATOM 751 O O . ASN A 1 99 ? -15.147 12.245 -5.358 1.00 69.81 99 ASN A O 1
ATOM 755 N N . MET A 1 100 ? -14.264 10.886 -3.807 1.00 70.25 100 MET A N 1
ATOM 756 C CA . MET A 1 100 ? -13.332 10.221 -4.716 1.00 70.25 100 MET A CA 1
ATOM 757 C C . MET A 1 100 ? -14.035 9.135 -5.533 1.00 70.25 100 MET A C 1
ATOM 759 O O . MET A 1 100 ? -14.954 8.465 -5.055 1.00 70.25 100 MET A O 1
ATOM 763 N N . ASP A 1 101 ? -13.559 8.900 -6.761 1.00 69.44 101 ASP A N 1
ATOM 764 C CA . ASP A 1 101 ? -13.951 7.693 -7.489 1.00 69.44 101 ASP A CA 1
ATOM 765 C C . ASP A 1 101 ? -13.563 6.468 -6.652 1.00 69.44 101 ASP A C 1
ATOM 767 O O . ASP A 1 101 ? -12.410 6.321 -6.244 1.00 69.44 101 ASP A O 1
ATOM 771 N N . LYS A 1 102 ? -14.547 5.608 -6.368 1.00 72.94 102 LYS A N 1
ATOM 772 C CA . LYS A 1 102 ? -14.397 4.429 -5.497 1.00 72.94 102 LYS A CA 1
ATOM 773 C C . LYS A 1 102 ? -14.043 4.767 -4.042 1.00 72.94 102 LYS A C 1
ATOM 775 O O . LYS A 1 102 ? -13.450 3.950 -3.333 1.00 72.94 102 LYS A O 1
ATOM 780 N N . GLY A 1 103 ? -14.467 5.941 -3.580 1.00 72.81 103 GLY A N 1
ATOM 781 C CA . GLY A 1 103 ? -14.303 6.427 -2.215 1.00 72.81 103 GLY A CA 1
ATOM 782 C C . GLY A 1 103 ? -14.750 5.469 -1.112 1.00 72.81 103 GLY A C 1
ATOM 783 O O . GLY A 1 103 ? -14.155 5.420 -0.037 1.00 72.81 103 GLY A O 1
ATOM 784 N N . GLU A 1 104 ? -15.750 4.627 -1.384 1.00 78.81 104 GLU A N 1
ATOM 785 C CA . GLU A 1 104 ? -16.232 3.623 -0.436 1.00 78.81 104 GLU A CA 1
ATOM 786 C C . GLU A 1 104 ? -15.155 2.614 -0.009 1.00 78.81 104 GLU A C 1
ATOM 788 O O . GLU A 1 104 ? -15.188 2.135 1.126 1.00 78.81 104 GLU A O 1
ATOM 793 N N . TYR A 1 105 ? -14.188 2.309 -0.882 1.00 83.12 105 TYR A N 1
ATOM 794 C CA . TYR A 1 105 ? -13.078 1.429 -0.528 1.00 83.12 105 TYR A CA 1
ATOM 795 C C . TYR A 1 105 ? -12.073 2.164 0.349 1.00 83.12 105 TYR A C 1
ATOM 797 O O . TYR A 1 105 ? -11.629 1.598 1.337 1.00 83.12 105 TYR A O 1
ATOM 805 N N . ALA A 1 106 ? -11.769 3.429 0.061 1.00 80.88 106 ALA A N 1
ATOM 806 C CA . ALA A 1 106 ? -10.871 4.216 0.901 1.00 80.88 106 ALA A CA 1
ATOM 807 C C . ALA A 1 106 ? -11.428 4.347 2.336 1.00 80.88 106 ALA A C 1
ATOM 809 O O . ALA A 1 106 ? -10.717 4.054 3.294 1.00 80.88 106 ALA A O 1
ATOM 810 N N . VAL A 1 107 ? -12.735 4.616 2.488 1.00 83.00 107 VAL A N 1
ATOM 811 C CA . VAL A 1 107 ? -13.430 4.580 3.793 1.00 83.00 107 VAL A CA 1
ATOM 812 C C . VAL A 1 107 ? -13.280 3.227 4.489 1.00 83.00 107 VAL A C 1
ATOM 814 O O . VAL A 1 107 ? -12.926 3.171 5.666 1.00 83.00 107 VAL A O 1
ATOM 817 N N . ALA A 1 108 ? -13.548 2.126 3.780 1.00 87.88 108 ALA A N 1
ATOM 818 C CA . ALA A 1 108 ? -13.427 0.788 4.353 1.00 87.88 108 ALA A CA 1
ATOM 819 C C . ALA A 1 108 ? -11.981 0.462 4.771 1.00 87.88 108 ALA A C 1
ATOM 821 O O . ALA A 1 108 ? -11.781 -0.239 5.758 1.00 87.88 108 ALA A O 1
ATOM 822 N N . GLY A 1 109 ? -10.990 0.977 4.039 1.00 88.75 109 GLY A N 1
ATOM 823 C CA . GLY A 1 109 ? -9.566 0.847 4.341 1.00 88.75 109 GLY A CA 1
ATOM 824 C C . GLY A 1 109 ? -9.163 1.573 5.615 1.00 88.75 109 GLY A C 1
ATOM 825 O O . GLY A 1 109 ? -8.595 0.944 6.505 1.00 88.75 109 GLY A O 1
ATOM 826 N N . VAL A 1 110 ? -9.532 2.851 5.745 1.00 87.88 110 VAL A N 1
ATOM 827 C CA . VAL A 1 110 ? -9.266 3.632 6.965 1.00 87.88 110 VAL A CA 1
ATOM 828 C C . VAL A 1 110 ? -9.966 2.997 8.169 1.00 87.88 110 VAL A C 1
ATOM 830 O O . VAL A 1 110 ? -9.337 2.766 9.194 1.00 87.88 110 VAL A O 1
ATOM 833 N N . LEU A 1 111 ? -11.236 2.591 8.041 1.00 90.50 111 LEU A N 1
ATOM 834 C CA . LEU A 1 111 ? -11.917 1.867 9.121 1.00 90.50 111 LEU A CA 1
ATOM 835 C C . LEU A 1 111 ? -11.216 0.552 9.481 1.00 90.50 111 LEU A C 1
ATOM 837 O O . LEU A 1 111 ? -11.099 0.226 10.659 1.00 90.50 111 LEU A O 1
ATOM 841 N N . ALA A 1 112 ? -10.743 -0.211 8.494 1.00 95.00 112 ALA A N 1
ATOM 842 C CA . ALA A 1 112 ? -10.020 -1.449 8.757 1.00 95.00 112 ALA A CA 1
ATOM 843 C C . ALA A 1 112 ? -8.694 -1.202 9.492 1.00 95.00 112 ALA A C 1
ATOM 845 O O . ALA A 1 112 ? -8.343 -1.987 10.371 1.00 95.00 112 ALA A O 1
ATOM 846 N N . HIS A 1 113 ? -7.999 -0.108 9.176 1.00 94.50 113 HIS A N 1
ATOM 847 C CA . HIS A 1 113 ? -6.802 0.339 9.887 1.00 94.50 113 HIS A CA 1
ATOM 848 C C . HIS A 1 113 ? -7.123 0.671 11.358 1.00 94.50 113 HIS A C 1
ATOM 850 O O . HIS A 1 113 ? -6.542 0.073 12.264 1.00 94.50 113 HIS A O 1
ATOM 856 N N . GLU A 1 114 ? -8.147 1.488 11.625 1.00 92.50 114 GLU A N 1
ATOM 857 C CA . GLU A 1 114 ? -8.544 1.823 13.006 1.00 92.50 114 GLU A CA 1
ATOM 858 C C . GLU A 1 114 ? -8.992 0.593 13.815 1.00 92.50 114 GLU A C 1
ATOM 860 O O . GLU A 1 114 ? -8.680 0.424 14.997 1.00 92.50 114 GLU A O 1
ATOM 865 N N . PHE A 1 115 ? -9.700 -0.338 13.178 1.00 96.50 115 PHE A N 1
ATOM 866 C CA . PHE A 1 115 ? -10.090 -1.595 13.814 1.00 96.50 115 PHE A CA 1
ATOM 867 C C . PHE A 1 115 ? -8.890 -2.505 14.102 1.00 96.50 115 PHE A C 1
ATOM 869 O O . PHE A 1 115 ? -8.908 -3.248 15.091 1.00 96.50 115 PHE A O 1
ATOM 876 N N . ALA A 1 116 ? -7.843 -2.449 13.277 1.00 97.00 116 ALA A N 1
ATOM 877 C CA . ALA A 1 116 ? -6.601 -3.162 13.532 1.00 97.00 116 ALA A CA 1
ATOM 878 C C . ALA A 1 116 ? -5.898 -2.624 14.786 1.00 97.00 116 ALA A C 1
ATOM 880 O O . ALA A 1 116 ? -5.408 -3.427 15.582 1.00 97.00 116 ALA A O 1
ATOM 881 N N . HIS A 1 117 ? -5.944 -1.314 15.045 1.00 95.50 117 HIS A N 1
ATOM 882 C CA . HIS A 1 117 ? -5.488 -0.759 16.322 1.00 95.50 117 HIS A CA 1
ATOM 883 C C . HIS A 1 117 ? -6.299 -1.279 17.512 1.00 95.50 117 HIS A C 1
ATOM 885 O O . HIS A 1 117 ? -5.724 -1.661 18.531 1.00 95.50 117 HIS A O 1
ATOM 891 N N . VAL A 1 118 ? -7.624 -1.404 17.397 1.00 96.38 118 VAL A N 1
ATOM 892 C CA . VAL A 1 118 ? -8.417 -2.021 18.476 1.00 96.38 118 VAL A CA 1
ATOM 893 C C . VAL A 1 118 ? -8.021 -3.485 18.701 1.00 96.38 118 VAL A C 1
ATOM 895 O O . VAL A 1 118 ? -7.922 -3.937 19.847 1.00 96.38 118 VAL A O 1
ATOM 898 N N . LEU A 1 119 ? -7.739 -4.235 17.632 1.00 97.75 119 LEU A N 1
ATOM 899 C CA . LEU A 1 119 ? -7.207 -5.593 17.749 1.00 97.75 119 LEU A CA 1
ATOM 900 C C . LEU A 1 119 ? -5.832 -5.605 18.432 1.00 97.75 119 LEU A C 1
ATOM 902 O O . LEU A 1 119 ? -5.607 -6.431 19.316 1.00 97.75 119 LEU A O 1
ATOM 906 N N . GLN A 1 120 ? -4.935 -4.682 18.082 1.00 96.50 120 GLN A N 1
ATOM 907 C CA . GLN A 1 120 ? -3.638 -4.515 18.739 1.00 96.50 120 GLN A CA 1
ATOM 908 C C . GLN A 1 120 ? -3.787 -4.255 20.239 1.00 96.50 120 GLN A C 1
ATOM 910 O O . GLN A 1 120 ? -3.113 -4.912 21.030 1.00 96.50 120 GLN A O 1
ATOM 915 N N . ILE A 1 121 ? -4.699 -3.366 20.637 1.00 94.69 121 ILE A N 1
ATOM 916 C CA . ILE A 1 121 ? -4.996 -3.077 22.047 1.00 94.69 121 ILE A CA 1
ATOM 917 C C . ILE A 1 121 ? -5.480 -4.346 22.750 1.00 94.69 121 ILE A C 1
ATOM 919 O O . ILE A 1 121 ? -4.923 -4.737 23.774 1.00 94.69 121 ILE A O 1
ATOM 923 N N . LYS A 1 122 ? -6.460 -5.047 22.165 1.00 95.81 122 LYS A N 1
ATOM 924 C CA . LYS A 1 122 ? -6.990 -6.307 22.710 1.00 95.81 122 LYS A CA 1
ATOM 925 C C . LYS A 1 122 ? -5.904 -7.376 22.882 1.00 95.81 122 LYS A C 1
ATOM 927 O O . LYS A 1 122 ? -5.985 -8.190 23.798 1.00 95.81 122 LYS A O 1
ATOM 932 N N . LYS A 1 123 ? -4.921 -7.408 21.982 1.00 96.31 123 LYS A N 1
ATOM 933 C CA . LYS A 1 123 ? -3.812 -8.371 21.984 1.00 96.31 123 LYS A CA 1
ATOM 934 C C . LYS A 1 123 ? -2.621 -7.933 22.842 1.00 96.31 123 LYS A C 1
ATOM 936 O O . LYS A 1 123 ? -1.689 -8.717 22.977 1.00 96.31 123 LYS A O 1
ATOM 941 N N . GLY A 1 124 ? -2.645 -6.727 23.413 1.00 94.69 124 GLY A N 1
ATOM 942 C CA . GLY A 1 124 ? -1.519 -6.180 24.170 1.00 94.69 124 GLY A CA 1
ATOM 943 C C . GLY A 1 124 ? -0.288 -5.926 23.297 1.00 94.69 124 GLY A C 1
ATOM 944 O O . GLY A 1 124 ? 0.820 -6.264 23.699 1.00 94.69 124 GLY A O 1
ATOM 945 N N . CYS A 1 125 ? -0.481 -5.387 22.088 1.00 92.62 125 CYS A N 1
ATOM 946 C CA . CYS A 1 125 ? 0.594 -5.112 21.134 1.00 92.62 125 CYS A CA 1
ATOM 947 C C . CYS A 1 125 ? 1.715 -4.271 21.758 1.00 92.62 125 CYS A C 1
ATOM 949 O O . CYS A 1 125 ? 1.465 -3.194 22.301 1.00 92.62 125 CYS A O 1
ATOM 951 N N . THR A 1 126 ? 2.955 -4.737 21.623 1.00 92.06 126 THR A N 1
ATOM 952 C CA . THR A 1 126 ? 4.147 -4.075 22.171 1.00 92.06 126 THR A CA 1
ATOM 953 C C . THR A 1 126 ? 4.960 -3.321 21.120 1.00 92.06 126 THR A C 1
ATOM 955 O O . THR A 1 126 ? 5.982 -2.735 21.466 1.00 92.06 126 THR A O 1
ATOM 958 N N . LEU A 1 127 ? 4.536 -3.320 19.849 1.00 88.94 127 LEU A N 1
ATOM 959 C CA . LEU A 1 127 ? 5.220 -2.574 18.789 1.00 88.94 127 LEU A CA 1
ATOM 960 C C . LEU A 1 127 ? 5.202 -1.071 19.090 1.00 88.94 127 LEU A C 1
ATOM 962 O O . LEU A 1 127 ? 4.170 -0.523 19.499 1.00 88.94 127 LEU A O 1
ATOM 966 N N . SER A 1 128 ? 6.330 -0.404 18.860 1.00 88.44 128 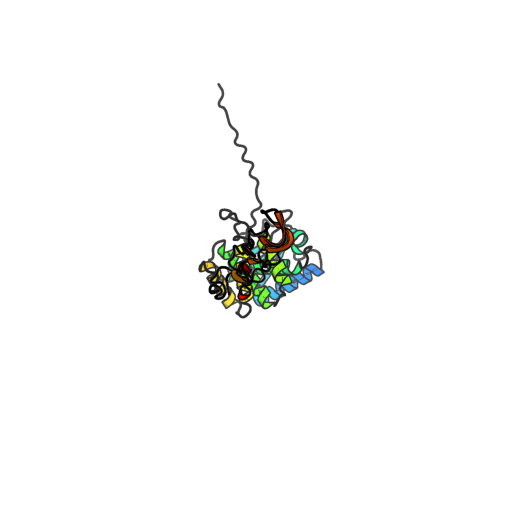SER A N 1
ATOM 967 C CA . SER A 1 128 ? 6.432 1.057 18.821 1.00 88.44 128 SER A CA 1
ATOM 968 C C . SER A 1 128 ? 6.111 1.589 17.422 1.00 88.44 128 SER A C 1
ATOM 970 O O . SER A 1 128 ? 6.027 0.825 16.458 1.00 88.44 128 SER A O 1
ATOM 972 N N . ASN A 1 129 ? 5.949 2.904 17.289 1.00 83.25 129 ASN A N 1
ATOM 973 C CA . ASN A 1 129 ? 5.872 3.541 15.974 1.00 83.25 129 ASN A CA 1
ATOM 974 C C . ASN A 1 129 ? 7.254 3.506 15.286 1.00 83.25 129 ASN A C 1
ATOM 976 O O . ASN A 1 129 ? 8.269 3.550 15.988 1.00 83.25 129 ASN A O 1
ATOM 980 N N . PRO A 1 130 ? 7.316 3.389 13.944 1.00 85.44 130 PRO A N 1
ATOM 981 C CA . PRO A 1 130 ? 6.189 3.260 13.007 1.00 85.44 130 PRO A CA 1
ATOM 982 C C . PRO A 1 130 ? 5.629 1.830 12.903 1.00 85.44 130 PRO A C 1
ATOM 984 O O . PRO A 1 130 ? 4.611 1.611 12.257 1.00 85.44 130 PRO A O 1
ATOM 987 N N . GLY A 1 131 ? 6.266 0.836 13.526 1.00 89.94 131 GLY A N 1
ATOM 988 C CA . GLY A 1 131 ? 5.898 -0.571 13.370 1.00 89.94 131 GLY A CA 1
ATOM 989 C C . GLY A 1 131 ? 4.442 -0.892 13.721 1.00 89.94 131 GLY A C 1
ATOM 990 O O . GLY A 1 131 ? 3.789 -1.677 13.037 1.00 89.94 131 GLY A O 1
ATOM 991 N N . ARG A 1 132 ? 3.895 -0.242 14.750 1.00 90.44 132 ARG A N 1
ATOM 992 C CA . ARG A 1 132 ? 2.476 -0.362 15.108 1.00 90.44 132 ARG A CA 1
ATOM 993 C C . ARG A 1 132 ? 1.540 0.079 13.976 1.00 90.44 132 ARG A C 1
ATOM 995 O O . ARG A 1 132 ? 0.575 -0.631 13.699 1.00 90.44 132 ARG A O 1
ATOM 1002 N N . GLU A 1 133 ? 1.843 1.194 13.320 1.00 89.81 133 GLU A N 1
ATOM 1003 C CA . GLU A 1 133 ? 1.080 1.738 12.185 1.00 89.81 133 GLU A CA 1
ATOM 1004 C C . GLU A 1 133 ? 1.191 0.816 10.965 1.00 89.81 133 GLU A C 1
ATOM 1006 O O . GLU A 1 133 ? 0.188 0.424 10.369 1.00 89.81 133 GLU A O 1
ATOM 1011 N N . LEU A 1 134 ? 2.404 0.341 10.663 1.00 91.94 134 LEU A N 1
ATOM 1012 C CA . LEU A 1 134 ? 2.637 -0.591 9.557 1.00 91.94 134 LEU A CA 1
ATOM 1013 C C . LEU A 1 134 ? 1.910 -1.928 9.759 1.00 91.94 134 LEU A C 1
ATOM 1015 O O . LEU A 1 134 ? 1.355 -2.487 8.812 1.00 91.94 134 LEU A O 1
ATOM 1019 N N . GLN A 1 135 ? 1.847 -2.445 10.989 1.00 95.12 135 GLN A N 1
ATOM 1020 C CA . GLN A 1 135 ? 1.046 -3.636 11.271 1.00 95.12 135 GLN A CA 1
ATOM 1021 C C . GLN A 1 135 ? -0.462 -3.365 11.098 1.00 95.12 135 GLN A C 1
ATOM 1023 O O . GLN A 1 135 ? -1.197 -4.257 10.666 1.00 95.12 135 GLN A O 1
ATOM 1028 N N . ALA A 1 136 ? -0.941 -2.160 11.423 1.00 95.56 136 ALA A N 1
ATOM 1029 C CA . ALA A 1 136 ? -2.336 -1.786 11.204 1.00 95.56 136 ALA A CA 1
ATOM 1030 C C . ALA A 1 136 ? -2.666 -1.717 9.701 1.00 95.56 136 ALA A C 1
ATOM 1032 O O . ALA A 1 136 ? -3.647 -2.326 9.269 1.00 95.56 136 ALA A O 1
ATOM 1033 N N . ASP A 1 137 ? -1.792 -1.113 8.887 1.00 95.06 137 ASP A N 1
ATOM 1034 C CA . ASP A 1 137 ? -1.904 -1.107 7.420 1.00 95.06 137 ASP A CA 1
ATOM 1035 C C . ASP A 1 137 ? -1.900 -2.528 6.837 1.00 95.06 137 ASP A C 1
ATOM 1037 O O . ASP A 1 137 ? -2.721 -2.866 5.978 1.00 95.06 137 ASP A O 1
ATOM 1041 N N . TYR A 1 138 ? -1.028 -3.402 7.350 1.00 96.25 138 TYR A N 1
ATOM 1042 C CA . TYR A 1 138 ? -1.000 -4.818 6.985 1.00 96.25 138 TYR A CA 1
ATOM 1043 C C . TYR A 1 138 ? -2.342 -5.503 7.256 1.00 96.25 138 TYR A C 1
ATOM 1045 O O . TYR A 1 138 ? -2.896 -6.189 6.394 1.00 96.25 138 TYR A O 1
ATOM 1053 N N . LEU A 1 139 ? -2.912 -5.316 8.444 1.00 98.00 139 LEU A N 1
ATOM 1054 C CA . LEU A 1 139 ? -4.184 -5.938 8.808 1.00 98.00 139 LEU A CA 1
ATOM 1055 C C . LEU A 1 139 ? -5.364 -5.363 8.012 1.00 98.00 139 LEU A C 1
ATOM 1057 O O . LEU A 1 139 ? -6.269 -6.117 7.640 1.00 98.00 139 LEU A O 1
ATOM 1061 N N . ALA A 1 140 ? -5.322 -4.074 7.669 1.00 96.25 140 ALA A N 1
ATOM 1062 C CA . ALA A 1 140 ? -6.276 -3.456 6.754 1.00 96.25 140 ALA A CA 1
ATOM 1063 C C . ALA A 1 140 ? -6.198 -4.084 5.351 1.00 96.25 140 ALA A C 1
ATOM 1065 O O . ALA A 1 140 ? -7.218 -4.467 4.769 1.00 96.25 140 ALA A O 1
ATOM 1066 N N . GLY A 1 141 ? -4.985 -4.304 4.840 1.00 95.56 141 GLY A N 1
ATOM 1067 C CA . GLY A 1 141 ? -4.754 -5.053 3.608 1.00 95.56 141 GLY A CA 1
ATOM 1068 C C . GLY A 1 141 ? -5.300 -6.483 3.663 1.00 95.56 141 GLY A C 1
ATOM 1069 O O . GLY A 1 141 ? -5.992 -6.926 2.742 1.00 95.56 141 GLY A O 1
ATOM 1070 N N . TYR A 1 142 ? -5.060 -7.203 4.763 1.00 97.31 142 TYR A N 1
ATOM 1071 C CA . TYR A 1 142 ? -5.618 -8.540 4.992 1.00 97.31 142 TYR A CA 1
ATOM 1072 C C . TYR A 1 142 ? -7.155 -8.540 4.941 1.00 97.31 142 TYR A C 1
ATOM 1074 O O . TYR A 1 142 ? -7.733 -9.403 4.274 1.00 97.31 142 TYR A O 1
ATOM 1082 N N . TYR A 1 143 ? -7.824 -7.555 5.553 1.00 96.69 143 TYR A N 1
ATOM 1083 C CA . TYR A 1 143 ? -9.280 -7.388 5.440 1.00 96.69 143 TYR A CA 1
ATOM 1084 C C . TYR A 1 143 ? -9.728 -7.255 3.975 1.00 96.69 143 TYR A C 1
ATOM 1086 O O . TYR A 1 143 ? -10.642 -7.966 3.548 1.00 96.69 143 TYR A O 1
ATOM 1094 N N . PHE A 1 144 ? -9.039 -6.444 3.168 1.00 94.31 144 PHE A N 1
ATOM 1095 C CA . PHE A 1 144 ? -9.341 -6.296 1.735 1.00 94.31 144 PHE A CA 1
ATOM 1096 C C . PHE A 1 144 ? -9.197 -7.619 0.982 1.00 94.31 144 PHE A C 1
ATOM 1098 O O . PHE A 1 144 ? -10.039 -7.966 0.149 1.00 94.31 144 PHE A O 1
ATOM 1105 N N . GLY A 1 145 ? -8.154 -8.384 1.306 1.00 94.00 145 GLY A N 1
ATOM 1106 C CA . GLY A 1 145 ? -7.925 -9.706 0.740 1.00 94.00 145 GLY 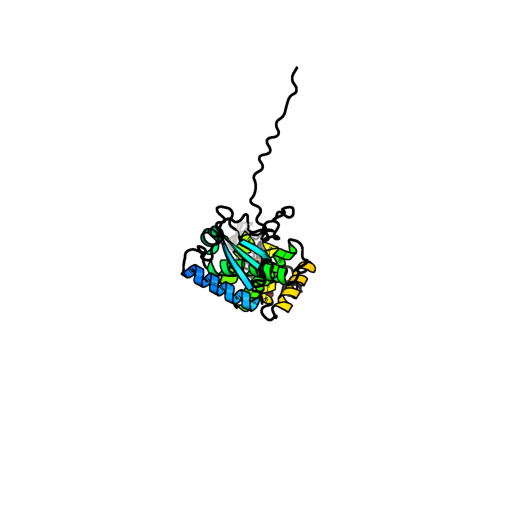A CA 1
ATOM 1107 C C . GLY A 1 145 ? -9.035 -10.697 1.104 1.00 94.00 145 GLY A C 1
ATOM 1108 O O . GLY A 1 145 ? -9.491 -11.450 0.242 1.00 94.00 145 GLY A O 1
ATOM 1109 N N . ARG A 1 146 ? -9.515 -10.676 2.356 1.00 93.88 146 ARG A N 1
ATOM 1110 C CA . ARG A 1 146 ? -10.634 -11.512 2.838 1.00 93.88 146 ARG A CA 1
ATOM 1111 C C . ARG A 1 146 ? -11.959 -11.161 2.174 1.00 93.88 146 ARG A C 1
ATOM 1113 O O . ARG A 1 146 ? -12.748 -12.058 1.893 1.00 93.88 146 ARG A O 1
ATOM 1120 N N . ARG A 1 147 ? -12.186 -9.876 1.900 1.00 91.69 147 ARG A N 1
ATOM 1121 C CA . ARG A 1 147 ? -13.362 -9.375 1.172 1.00 91.69 147 ARG A CA 1
ATOM 1122 C C . ARG A 1 147 ? -13.281 -9.577 -0.337 1.00 91.69 147 ARG A C 1
ATOM 1124 O O . ARG A 1 147 ? -14.260 -9.312 -1.025 1.00 91.69 147 ARG A O 1
ATOM 1131 N N . GLN A 1 148 ? -12.135 -10.038 -0.842 1.00 88.88 148 GLN A N 1
ATOM 1132 C CA . GLN A 1 148 ? -11.863 -10.195 -2.271 1.00 88.88 148 GLN A CA 1
ATOM 1133 C C . GLN A 1 148 ? -12.135 -8.904 -3.056 1.00 88.88 148 GLN A C 1
ATOM 1135 O O . GLN A 1 148 ? -12.621 -8.945 -4.187 1.00 88.88 148 GLN A O 1
ATOM 1140 N N . TYR A 1 149 ? -11.829 -7.747 -2.458 1.00 85.00 149 TYR A N 1
ATOM 1141 C CA . TYR A 1 149 ? -11.977 -6.480 -3.163 1.00 85.00 149 TYR A CA 1
ATOM 1142 C C . TYR A 1 149 ? -11.109 -6.474 -4.423 1.00 85.00 149 TYR A C 1
ATOM 1144 O O . TYR A 1 149 ? -9.955 -6.918 -4.419 1.00 85.00 149 TYR A O 1
ATOM 1152 N N . LEU A 1 150 ? -11.714 -5.997 -5.515 1.00 80.12 150 LEU A N 1
ATOM 1153 C CA . LEU A 1 150 ? -11.083 -5.910 -6.825 1.00 80.12 150 LEU A CA 1
ATOM 1154 C C . LEU A 1 150 ? -9.890 -4.952 -6.784 1.00 80.12 150 LEU A C 1
ATOM 1156 O O . LEU A 1 150 ? -9.823 -4.058 -5.939 1.00 80.12 150 LEU A O 1
ATOM 1160 N N . ALA A 1 151 ? -8.993 -5.089 -7.762 1.00 75.62 151 ALA A N 1
ATOM 1161 C CA . ALA A 1 151 ? -7.790 -4.265 -7.872 1.00 75.62 151 ALA A CA 1
ATOM 1162 C C . ALA A 1 151 ? -8.089 -2.759 -7.775 1.00 75.62 151 ALA A C 1
ATOM 1164 O O . ALA A 1 151 ? -7.356 -2.036 -7.115 1.00 75.62 151 ALA A O 1
ATOM 1165 N N . VAL A 1 152 ? -9.206 -2.298 -8.350 1.00 71.75 152 VAL A N 1
ATOM 1166 C CA . VAL A 1 152 ? -9.623 -0.888 -8.280 1.00 71.75 152 VAL A CA 1
ATOM 1167 C C . VAL A 1 152 ? -9.834 -0.391 -6.842 1.00 71.75 152 VAL A C 1
ATOM 1169 O O . VAL A 1 152 ? -9.395 0.705 -6.513 1.00 71.75 152 VAL A O 1
ATOM 1172 N N . GLY A 1 153 ? -10.432 -1.203 -5.965 1.00 75.56 153 GLY A N 1
ATOM 1173 C CA . GLY A 1 153 ? -10.627 -0.842 -4.559 1.00 75.56 153 GLY A CA 1
ATOM 1174 C C . GLY A 1 153 ? -9.314 -0.851 -3.778 1.00 75.56 153 GLY A C 1
ATOM 1175 O O . GLY A 1 153 ? -9.084 0.019 -2.944 1.00 75.56 153 GLY A O 1
ATOM 1176 N N . LEU A 1 154 ? -8.418 -1.790 -4.102 1.00 80.38 154 LEU A N 1
ATOM 1177 C CA . LEU A 1 154 ? -7.075 -1.843 -3.525 1.00 80.38 154 LEU A CA 1
ATOM 1178 C C . LEU A 1 154 ? -6.242 -0.609 -3.908 1.00 80.38 154 LEU A C 1
ATOM 1180 O O . LEU A 1 154 ? -5.560 -0.059 -3.052 1.00 80.38 154 LEU A O 1
ATOM 1184 N N . TYR A 1 155 ? -6.327 -0.146 -5.160 1.00 80.88 155 TYR A N 1
ATOM 1185 C CA . TYR A 1 155 ? -5.652 1.079 -5.603 1.00 80.88 155 TYR A CA 1
ATOM 1186 C C . TYR A 1 155 ? -6.213 2.333 -4.932 1.00 80.88 155 TYR A C 1
ATOM 1188 O O . TYR A 1 155 ? -5.434 3.192 -4.532 1.00 80.88 155 TYR A O 1
ATOM 1196 N N . ALA A 1 156 ? -7.538 2.431 -4.772 1.00 76.56 156 ALA A N 1
ATOM 1197 C CA . ALA A 1 156 ? -8.157 3.554 -4.070 1.00 76.56 156 ALA A CA 1
ATOM 1198 C C . ALA A 1 156 ? -7.644 3.664 -2.624 1.00 76.56 156 ALA A C 1
ATOM 1200 O O . ALA A 1 156 ? -7.253 4.745 -2.194 1.00 76.56 156 ALA A O 1
ATOM 1201 N N . PHE A 1 157 ? -7.561 2.540 -1.904 1.00 82.50 157 PHE A N 1
ATOM 1202 C CA . PHE A 1 157 ? -7.011 2.529 -0.548 1.00 82.50 157 PHE A CA 1
ATOM 1203 C C . PHE A 1 157 ? -5.494 2.785 -0.514 1.00 82.50 157 PHE A C 1
ATOM 1205 O O . PHE A 1 157 ? -5.024 3.562 0.310 1.00 82.50 157 PHE A O 1
ATOM 1212 N N . ALA A 1 158 ? -4.726 2.202 -1.439 1.00 81.00 158 ALA A N 1
ATOM 1213 C CA . ALA A 1 158 ? -3.285 2.439 -1.527 1.00 81.00 158 ALA A CA 1
ATOM 1214 C C . ALA A 1 158 ? -2.947 3.920 -1.761 1.00 81.00 158 ALA A C 1
ATOM 1216 O O . ALA A 1 158 ? -2.009 4.431 -1.156 1.00 81.00 158 ALA A O 1
ATOM 1217 N N . ASN A 1 159 ? -3.715 4.610 -2.612 1.00 80.06 159 ASN A N 1
ATOM 1218 C CA . ASN A 1 159 ? -3.538 6.042 -2.861 1.00 80.06 159 ASN A CA 1
ATOM 1219 C C . ASN A 1 159 ? -3.769 6.872 -1.593 1.00 80.06 159 ASN A C 1
ATOM 1221 O O . ASN A 1 159 ? -3.025 7.818 -1.350 1.00 80.06 159 ASN A O 1
ATOM 1225 N N . GLU A 1 160 ? -4.758 6.497 -0.779 1.00 75.50 160 GLU A N 1
ATOM 1226 C CA . GLU A 1 160 ? -5.028 7.165 0.495 1.00 75.50 160 GLU A CA 1
ATOM 1227 C C . GLU A 1 160 ? -3.888 6.943 1.498 1.00 75.50 160 GLU A C 1
ATOM 1229 O O . GLU A 1 160 ? -3.353 7.902 2.044 1.00 75.50 160 GLU A O 1
ATOM 1234 N N . LEU A 1 161 ? -3.429 5.697 1.678 1.00 72.12 161 LEU A N 1
ATOM 1235 C CA . LEU A 1 161 ? -2.267 5.404 2.532 1.00 72.12 161 LEU A CA 1
ATOM 1236 C C . LEU A 1 161 ? -1.017 6.167 2.087 1.00 72.12 161 LEU A C 1
ATOM 1238 O O . LEU A 1 161 ? -0.264 6.668 2.921 1.00 72.12 161 LEU A O 1
ATOM 1242 N N . TYR A 1 162 ? -0.809 6.266 0.774 1.00 73.12 162 TYR A N 1
ATOM 1243 C CA . TYR A 1 162 ? 0.305 7.010 0.205 1.00 73.12 162 TYR A CA 1
ATOM 1244 C C . TYR A 1 162 ? 0.197 8.511 0.513 1.00 73.12 162 TYR A C 1
ATOM 1246 O O . TYR A 1 162 ? 1.202 9.139 0.837 1.00 73.12 162 TYR A O 1
ATOM 1254 N N . ALA A 1 163 ? -1.010 9.082 0.449 1.00 71.31 163 ALA A N 1
ATOM 1255 C CA . ALA A 1 163 ? -1.263 10.486 0.771 1.00 71.31 163 ALA A CA 1
ATOM 1256 C C . ALA A 1 163 ? -1.140 10.794 2.275 1.00 71.31 163 ALA A C 1
ATOM 1258 O O . ALA A 1 163 ? -0.702 11.885 2.635 1.00 71.31 163 ALA A O 1
ATOM 1259 N N . LEU A 1 164 ? -1.503 9.841 3.139 1.00 66.06 164 LEU A N 1
ATOM 1260 C CA . LEU A 1 164 ? -1.409 9.959 4.599 1.00 66.06 164 LEU A CA 1
ATOM 1261 C C . LEU A 1 164 ? -0.003 9.660 5.147 1.00 66.06 164 LEU A C 1
ATOM 1263 O O . LEU A 1 164 ? 0.304 10.006 6.288 1.00 66.06 164 LEU A O 1
ATOM 1267 N N . GLY A 1 165 ? 0.850 8.979 4.379 1.00 52.97 165 GLY A N 1
ATOM 1268 C CA . GLY A 1 165 ? 2.251 8.768 4.735 1.00 52.97 165 GLY A CA 1
ATOM 1269 C C . GLY A 1 165 ? 3.043 10.078 4.737 1.00 52.97 165 GLY A C 1
ATOM 1270 O O . GLY A 1 165 ? 2.743 11.017 4.003 1.00 52.97 165 GLY A O 1
ATOM 1271 N N . ASN A 1 166 ? 4.099 10.144 5.542 1.00 54.81 166 ASN A N 1
ATOM 1272 C CA . ASN A 1 166 ? 5.030 11.272 5.535 1.00 54.81 166 ASN A CA 1
ATOM 1273 C C . ASN A 1 166 ? 6.478 10.767 5.675 1.00 54.81 166 ASN A C 1
ATOM 1275 O O . ASN A 1 166 ? 6.703 9.610 6.011 1.00 54.81 166 ASN A O 1
ATOM 1279 N N . TYR A 1 167 ? 7.465 11.603 5.340 1.00 48.97 167 TYR A N 1
ATOM 1280 C CA . TYR A 1 167 ? 8.898 11.260 5.415 1.00 48.97 167 TYR A CA 1
ATOM 1281 C C . TYR A 1 167 ? 9.588 11.864 6.648 1.00 48.97 167 TYR A C 1
ATOM 1283 O O . TYR A 1 167 ? 10.816 11.865 6.731 1.00 48.97 167 TYR A O 1
ATOM 1291 N N . ASP A 1 168 ? 8.822 12.415 7.592 1.00 52.38 168 ASP A N 1
ATOM 1292 C CA . ASP A 1 168 ? 9.380 13.095 8.759 1.00 52.38 168 ASP A CA 1
ATOM 1293 C C . ASP A 1 168 ? 9.588 12.113 9.916 1.00 52.38 168 ASP A C 1
ATOM 1295 O O . ASP A 1 168 ? 8.793 12.037 10.847 1.00 52.38 168 ASP A O 1
ATOM 1299 N N . PHE A 1 169 ? 10.676 11.345 9.838 1.00 35.31 169 PHE A N 1
ATOM 1300 C CA . PHE A 1 169 ? 11.046 10.302 10.805 1.00 35.31 169 PHE A CA 1
ATOM 1301 C C . PHE A 1 169 ? 11.173 10.788 12.257 1.00 35.31 169 PHE A C 1
ATOM 1303 O O . PHE A 1 169 ? 11.095 9.976 13.179 1.00 35.31 169 PHE A O 1
ATOM 1310 N N . TRP A 1 170 ? 11.399 12.088 12.469 1.00 30.09 170 TRP A N 1
ATOM 1311 C CA . TRP A 1 170 ? 11.551 12.681 13.801 1.00 30.09 170 TRP A CA 1
ATOM 1312 C C . TRP A 1 170 ? 10.244 13.258 14.340 1.00 30.09 170 TRP A C 1
ATOM 1314 O O . TRP A 1 170 ? 10.193 13.675 15.500 1.00 30.09 170 TRP A O 1
ATOM 1324 N N . SER A 1 171 ? 9.188 13.266 13.524 1.00 44.75 171 SER A N 1
ATOM 1325 C CA . SER A 1 171 ? 7.871 13.677 13.967 1.00 44.75 171 SER A CA 1
ATOM 1326 C C . SER A 1 171 ? 7.258 12.616 14.889 1.00 44.75 171 SER A C 1
ATOM 1328 O O . SER A 1 171 ? 7.207 11.435 14.531 1.00 44.75 171 SER A O 1
ATOM 1330 N N . PRO A 1 172 ? 6.672 13.012 16.034 1.00 49.25 172 PRO A N 1
ATOM 1331 C CA . PRO A 1 172 ? 5.779 12.151 16.811 1.00 49.25 172 PRO A CA 1
ATOM 1332 C C . PRO A 1 172 ? 4.601 11.582 15.993 1.00 49.25 172 PRO A C 1
ATOM 1334 O O . PRO A 1 172 ? 3.965 10.626 16.437 1.00 49.25 172 PRO A O 1
ATOM 1337 N N . SER A 1 173 ? 4.311 12.153 14.815 1.00 59.94 173 SER A N 1
ATOM 1338 C CA . SER A 1 173 ? 3.307 11.702 13.839 1.00 59.94 173 SER A CA 1
ATOM 1339 C C . SER A 1 173 ? 3.884 10.894 12.662 1.00 59.94 173 SER A C 1
ATOM 1341 O O . SER A 1 173 ? 3.272 10.828 11.593 1.00 59.94 173 SER A O 1
ATOM 1343 N N . PHE A 1 174 ? 5.077 10.308 12.802 1.00 65.62 174 PHE A N 1
ATOM 1344 C CA . PHE A 1 174 ? 5.640 9.451 11.759 1.00 65.62 174 PHE A CA 1
ATOM 1345 C C . PHE A 1 174 ? 4.892 8.108 11.671 1.00 65.62 174 PHE A C 1
ATOM 1347 O O . PHE A 1 174 ? 5.016 7.249 12.547 1.00 65.62 174 PHE A O 1
ATOM 1354 N N . HIS A 1 175 ? 4.150 7.921 10.576 1.00 65.69 175 HIS A N 1
ATOM 1355 C CA . HIS A 1 175 ? 3.326 6.731 10.289 1.00 65.69 175 HIS A CA 1
ATOM 1356 C C . HIS A 1 175 ? 4.038 5.671 9.437 1.00 65.69 175 HIS A C 1
ATOM 1358 O O . HIS A 1 175 ? 3.425 4.709 8.981 1.00 65.69 175 HIS A O 1
ATOM 1364 N N . GLY A 1 176 ? 5.333 5.861 9.183 1.00 71.69 176 GLY A N 1
ATOM 1365 C CA . GLY A 1 176 ? 6.041 5.180 8.104 1.00 71.69 176 GLY A CA 1
ATOM 1366 C C . GLY A 1 176 ? 5.989 5.984 6.805 1.00 71.69 176 GLY A C 1
ATOM 1367 O O . GLY A 1 176 ? 5.113 6.830 6.593 1.00 71.69 176 GLY A O 1
ATOM 1368 N N . THR A 1 177 ? 6.947 5.721 5.918 1.00 78.12 177 THR A N 1
ATOM 1369 C CA . THR A 1 177 ? 6.960 6.356 4.598 1.00 78.12 177 THR A CA 1
ATOM 1370 C C . THR A 1 177 ? 5.755 5.892 3.771 1.00 78.12 177 THR A C 1
ATOM 1372 O O . THR A 1 177 ? 5.283 4.766 3.963 1.00 78.12 177 THR A O 1
ATOM 1375 N N . PRO A 1 178 ? 5.270 6.701 2.811 1.00 79.62 178 PRO A N 1
ATOM 1376 C CA . PRO A 1 178 ? 4.213 6.289 1.885 1.00 79.62 178 PRO A CA 1
ATOM 1377 C C . PRO A 1 178 ? 4.427 4.886 1.288 1.00 79.62 178 PRO A C 1
ATOM 1379 O O . PRO A 1 178 ? 3.508 4.066 1.269 1.00 79.62 178 PRO A O 1
ATOM 1382 N N . ASP A 1 179 ? 5.662 4.570 0.884 1.00 78.31 179 ASP A N 1
ATOM 1383 C CA . ASP A 1 179 ? 6.014 3.256 0.341 1.00 78.31 179 ASP A CA 1
ATOM 1384 C C . ASP A 1 179 ? 5.904 2.137 1.383 1.00 78.31 179 ASP A C 1
ATOM 1386 O O . ASP A 1 179 ? 5.333 1.087 1.088 1.00 78.31 179 ASP A O 1
ATOM 1390 N N . GLN A 1 180 ? 6.403 2.344 2.608 1.00 84.38 180 GLN A N 1
ATOM 1391 C CA . GLN A 1 180 ? 6.316 1.346 3.682 1.00 84.38 180 GLN A CA 1
ATOM 1392 C C . GLN A 1 180 ? 4.861 0.982 3.991 1.00 84.38 180 GLN A C 1
ATOM 1394 O O . GLN A 1 180 ? 4.534 -0.203 4.098 1.00 84.38 180 GLN A O 1
ATOM 1399 N N . ARG A 1 181 ? 3.985 1.988 4.069 1.00 87.75 181 ARG A N 1
ATOM 1400 C CA . ARG A 1 181 ? 2.551 1.815 4.334 1.00 87.75 181 ARG A CA 1
ATOM 1401 C C . ARG A 1 181 ? 1.858 1.010 3.236 1.00 87.75 181 ARG A C 1
ATOM 1403 O O . ARG A 1 181 ? 1.181 0.016 3.511 1.00 87.75 181 ARG A O 1
ATOM 1410 N N . VAL A 1 182 ? 2.092 1.374 1.971 1.00 87.06 182 VAL A N 1
ATOM 1411 C CA . VAL A 1 182 ? 1.532 0.645 0.820 1.00 87.06 182 VAL A CA 1
ATOM 1412 C C . VAL A 1 182 ? 2.064 -0.789 0.761 1.00 87.06 182 VAL A C 1
ATOM 1414 O O . VAL A 1 182 ? 1.284 -1.715 0.526 1.00 87.06 182 VAL A O 1
ATOM 1417 N N . GLN A 1 183 ? 3.359 -1.016 1.003 1.00 87.19 183 GLN A N 1
ATOM 1418 C CA . GLN A 1 183 ? 3.918 -2.372 1.013 1.00 87.19 183 GLN A CA 1
ATOM 1419 C C . GLN A 1 183 ? 3.351 -3.223 2.151 1.00 87.19 183 GLN A C 1
ATOM 1421 O O . GLN A 1 183 ? 3.010 -4.383 1.910 1.00 87.19 183 GLN A O 1
ATOM 1426 N N . ALA A 1 184 ? 3.166 -2.654 3.345 1.00 91.56 184 ALA A N 1
ATOM 1427 C CA . ALA A 1 184 ? 2.560 -3.359 4.469 1.00 91.56 184 ALA A CA 1
ATOM 1428 C C . ALA A 1 184 ? 1.137 -3.812 4.128 1.00 91.56 184 ALA A C 1
ATOM 1430 O O . ALA A 1 184 ? 0.811 -4.998 4.238 1.00 91.56 184 ALA A O 1
ATOM 1431 N N . MET A 1 185 ? 0.325 -2.897 3.594 1.00 93.69 185 MET A N 1
ATOM 1432 C CA . MET A 1 185 ? -1.021 -3.199 3.110 1.00 93.69 185 MET A CA 1
ATOM 1433 C C . MET A 1 185 ? -1.017 -4.306 2.040 1.00 93.69 185 MET A C 1
ATOM 1435 O O . MET A 1 185 ? -1.783 -5.270 2.129 1.00 93.69 185 MET A O 1
ATOM 1439 N N . LEU A 1 186 ? -0.145 -4.222 1.029 1.00 89.94 186 LEU A N 1
ATOM 1440 C CA . LEU A 1 186 ? -0.055 -5.244 -0.021 1.00 89.94 186 LEU A CA 1
ATOM 1441 C C . LEU A 1 186 ? 0.390 -6.607 0.526 1.00 89.94 186 LEU A C 1
ATOM 1443 O O . LEU A 1 186 ? -0.134 -7.640 0.094 1.00 89.94 186 LEU A O 1
ATOM 1447 N N . ALA A 1 187 ? 1.326 -6.626 1.475 1.00 92.00 187 ALA A N 1
ATOM 1448 C CA . ALA A 1 187 ? 1.776 -7.844 2.135 1.00 92.00 187 ALA A CA 1
ATOM 1449 C C . ALA A 1 187 ? 0.616 -8.521 2.876 1.00 92.00 187 ALA A C 1
ATOM 1451 O O . ALA A 1 187 ? 0.376 -9.713 2.673 1.00 92.00 187 ALA A O 1
ATOM 1452 N N . GLY A 1 188 ? -0.173 -7.759 3.634 1.00 95.25 188 GLY A N 1
ATOM 1453 C CA . GLY A 1 188 ? -1.363 -8.266 4.310 1.00 95.25 188 GLY A CA 1
ATOM 1454 C C . GLY A 1 188 ? -2.440 -8.786 3.356 1.00 95.25 188 GLY A C 1
ATOM 1455 O O . GLY A 1 188 ? -2.972 -9.881 3.556 1.00 95.25 188 GLY A O 1
ATOM 1456 N N . TYR A 1 189 ? -2.709 -8.074 2.255 1.00 94.31 189 TYR A N 1
ATOM 1457 C CA . TYR A 1 189 ? -3.680 -8.492 1.230 1.00 94.31 189 TYR A CA 1
ATOM 1458 C C . TYR A 1 189 ? -3.388 -9.890 0.669 1.00 94.31 189 TYR A C 1
ATOM 1460 O O . TYR A 1 189 ? -4.293 -10.711 0.465 1.00 94.31 189 TYR A O 1
ATOM 1468 N N . ARG A 1 190 ? -2.105 -10.212 0.465 1.00 92.12 190 ARG A N 1
ATOM 1469 C CA . ARG A 1 190 ? -1.670 -11.529 -0.030 1.00 92.12 190 ARG A CA 1
ATOM 1470 C C . ARG A 1 190 ? -1.947 -12.659 0.964 1.00 92.12 190 ARG A C 1
ATOM 1472 O O . ARG A 1 190 ? -2.070 -13.807 0.546 1.00 92.12 190 ARG A O 1
ATOM 1479 N N . LYS A 1 191 ? -2.121 -12.354 2.250 1.00 94.06 191 LYS A N 1
ATOM 1480 C CA . LYS A 1 191 ? -2.288 -13.332 3.336 1.00 94.06 191 LYS A CA 1
ATOM 1481 C C . LYS A 1 191 ? -3.756 -13.623 3.669 1.00 94.06 191 LYS A C 1
ATOM 1483 O O . LYS A 1 191 ? -4.057 -14.188 4.714 1.00 94.06 191 LYS A O 1
ATOM 1488 N N . ARG A 1 192 ? -4.683 -13.326 2.748 1.00 93.56 192 ARG A N 1
ATOM 1489 C CA . ARG A 1 192 ? -6.137 -13.598 2.852 1.00 93.56 192 ARG A CA 1
ATOM 1490 C C . ARG A 1 192 ? -6.532 -15.039 3.227 1.00 93.56 192 ARG A C 1
ATOM 1492 O O . ARG A 1 192 ? -7.668 -15.277 3.632 1.00 93.56 192 ARG A O 1
ATOM 1499 N N . GLY A 1 193 ? -5.634 -16.007 3.044 1.00 92.50 193 GLY A N 1
ATOM 1500 C CA . GLY A 1 193 ? -5.864 -17.409 3.404 1.00 92.50 193 GLY A CA 1
ATOM 1501 C C . GLY A 1 193 ? -5.687 -17.721 4.893 1.00 92.50 193 GLY A C 1
ATOM 1502 O O . GLY A 1 193 ? -6.164 -18.758 5.338 1.00 92.50 193 GLY A O 1
ATOM 1503 N N . LEU A 1 194 ? -5.029 -16.841 5.653 1.00 95.81 194 LEU A N 1
ATOM 1504 C CA . LEU A 1 194 ? -4.760 -17.040 7.077 1.00 95.81 194 LEU A CA 1
ATOM 1505 C C . LEU A 1 194 ? -6.006 -16.785 7.937 1.00 95.81 194 LEU A C 1
ATOM 1507 O O . LEU A 1 194 ? -6.911 -16.049 7.538 1.00 95.81 194 LEU A O 1
ATOM 1511 N N . SER A 1 195 ? -6.033 -17.352 9.145 1.00 97.56 195 SER A N 1
ATOM 1512 C CA . SER A 1 195 ? -6.924 -16.881 10.210 1.00 97.56 195 SER A CA 1
ATOM 1513 C C . SER A 1 195 ? -6.481 -15.505 10.725 1.00 97.56 195 SER A C 1
ATOM 1515 O O . SER A 1 195 ? -5.332 -15.100 10.555 1.00 97.56 195 SER A O 1
ATOM 1517 N N . VAL A 1 196 ? -7.366 -14.784 11.424 1.00 97.75 196 VAL A N 1
ATOM 1518 C CA . VAL A 1 196 ? -7.027 -13.464 11.992 1.00 97.75 196 VAL A CA 1
ATOM 1519 C C . VAL A 1 196 ? -5.832 -13.518 12.953 1.00 97.75 196 VAL A C 1
ATOM 1521 O O . VAL A 1 196 ? -4.999 -12.617 12.942 1.00 97.75 196 VAL A O 1
ATOM 1524 N N . ASN A 1 197 ? -5.705 -14.574 13.764 1.00 97.31 197 ASN A N 1
ATOM 1525 C CA . ASN A 1 197 ? -4.594 -14.703 14.710 1.00 97.31 197 ASN A CA 1
ATOM 1526 C C . ASN A 1 197 ? -3.263 -14.935 13.984 1.00 97.31 197 ASN A C 1
ATOM 1528 O O . ASN A 1 197 ? -2.248 -14.350 14.359 1.00 97.31 197 ASN A O 1
ATOM 1532 N N . GLU A 1 198 ? -3.275 -15.755 12.933 1.00 97.44 198 GLU A N 1
ATOM 1533 C CA . GLU A 1 198 ? -2.101 -15.998 12.093 1.00 97.44 198 GLU A CA 1
ATOM 1534 C C . GLU A 1 198 ? -1.715 -14.748 11.300 1.00 97.44 198 GLU A C 1
ATOM 1536 O O . GLU A 1 198 ? -0.534 -14.422 11.234 1.00 97.44 198 GLU A O 1
ATOM 1541 N N . ALA A 1 199 ? -2.693 -14.014 10.757 1.00 97.69 199 ALA A N 1
ATOM 1542 C CA . ALA A 1 199 ? -2.468 -12.744 10.070 1.00 97.69 199 ALA A CA 1
ATOM 1543 C C . ALA A 1 199 ? -1.901 -11.675 11.017 1.00 97.69 199 ALA A C 1
ATOM 1545 O O . ALA A 1 199 ? -0.958 -10.980 10.655 1.00 97.69 199 ALA A O 1
ATOM 1546 N N . TYR A 1 200 ? -2.410 -11.585 12.251 1.00 97.81 200 TYR A N 1
ATOM 1547 C CA . TYR A 1 200 ? -1.869 -10.699 13.284 1.00 97.81 200 TYR A CA 1
ATOM 1548 C C . TYR A 1 200 ? -0.400 -11.012 13.582 1.00 97.81 200 TYR A C 1
ATOM 1550 O O . TYR A 1 200 ? 0.441 -10.114 13.532 1.00 97.81 200 TYR A O 1
ATOM 1558 N N . ALA A 1 201 ? -0.078 -12.285 13.833 1.00 95.88 201 ALA A N 1
ATOM 1559 C CA . ALA A 1 201 ? 1.291 -12.721 14.094 1.00 95.88 201 ALA A CA 1
ATOM 1560 C C . ALA A 1 201 ? 2.213 -12.520 12.878 1.00 95.88 201 ALA A C 1
ATOM 1562 O O . ALA A 1 201 ? 3.367 -12.136 13.042 1.00 95.88 201 ALA A O 1
ATOM 1563 N N . ALA A 1 202 ? 1.708 -12.744 11.662 1.00 95.31 202 ALA A N 1
ATOM 1564 C CA . ALA A 1 202 ? 2.444 -12.483 10.428 1.00 95.31 202 ALA A CA 1
ATOM 1565 C C . ALA A 1 202 ? 2.705 -10.985 10.212 1.00 95.31 202 ALA A C 1
ATOM 1567 O O . ALA A 1 202 ? 3.777 -10.629 9.739 1.00 95.31 202 ALA A O 1
ATOM 1568 N N . GLY A 1 203 ? 1.777 -10.113 10.615 1.00 95.31 203 GLY A N 1
ATOM 1569 C CA . GLY A 1 203 ? 1.994 -8.668 10.629 1.00 95.31 203 GLY A CA 1
ATOM 1570 C C . GLY A 1 203 ? 3.080 -8.241 11.622 1.00 95.31 203 GLY A C 1
ATOM 1571 O O . GLY A 1 203 ? 3.869 -7.363 11.301 1.00 95.31 203 GLY A O 1
ATOM 1572 N N . ILE A 1 204 ? 3.159 -8.869 12.807 1.00 94.38 204 ILE A N 1
ATOM 1573 C CA . ILE A 1 204 ? 4.251 -8.605 13.767 1.00 94.38 204 ILE A CA 1
ATOM 1574 C C . ILE A 1 204 ? 5.609 -8.971 13.155 1.00 94.38 204 ILE A C 1
ATOM 1576 O O . ILE A 1 204 ? 6.538 -8.176 13.244 1.00 94.38 204 ILE A O 1
ATOM 1580 N N . ARG A 1 205 ? 5.714 -10.148 12.523 1.00 93.12 205 ARG A N 1
ATOM 1581 C CA . ARG A 1 205 ? 6.940 -10.587 11.831 1.00 93.12 205 ARG A CA 1
ATOM 1582 C C . ARG A 1 205 ? 7.334 -9.631 10.710 1.00 93.12 205 ARG A C 1
ATOM 1584 O O . ARG A 1 205 ? 8.424 -9.086 10.746 1.00 93.12 205 ARG A O 1
ATOM 1591 N N . TYR A 1 206 ? 6.386 -9.298 9.828 1.00 91.56 206 TYR A N 1
ATOM 1592 C CA . TYR A 1 206 ? 6.590 -8.326 8.746 1.00 91.56 206 TYR A CA 1
ATOM 1593 C C . TYR A 1 206 ? 7.208 -7.003 9.228 1.00 91.56 206 TYR A C 1
ATOM 1595 O O . TYR A 1 206 ? 8.012 -6.407 8.522 1.00 91.56 206 TYR A O 1
ATOM 1603 N N . VAL A 1 207 ? 6.809 -6.532 10.412 1.00 91.00 207 VAL A N 1
ATOM 1604 C CA . VAL A 1 207 ? 7.316 -5.286 10.996 1.00 91.00 207 VAL A CA 1
ATOM 1605 C C . VAL A 1 207 ? 8.678 -5.454 11.666 1.00 91.00 207 VAL A C 1
ATOM 1607 O O . VAL A 1 207 ? 9.507 -4.556 11.567 1.00 91.00 207 VAL A O 1
ATOM 1610 N N . ASN A 1 208 ? 8.887 -6.549 12.396 1.00 85.56 208 ASN A N 1
ATOM 1611 C CA . ASN A 1 208 ? 10.096 -6.750 13.197 1.00 85.56 208 ASN A CA 1
ATOM 1612 C C . ASN A 1 208 ? 11.291 -7.233 12.382 1.00 85.56 208 ASN A C 1
ATOM 1614 O O . ASN A 1 208 ? 12.424 -6.994 12.790 1.00 85.56 208 ASN A O 1
ATOM 1618 N N . ASP A 1 209 ? 11.045 -7.937 11.284 1.00 72.25 209 ASP A N 1
ATOM 1619 C CA . ASP A 1 209 ? 12.103 -8.670 10.603 1.00 72.25 209 ASP A CA 1
ATOM 1620 C C . ASP A 1 209 ? 12.934 -7.781 9.653 1.00 72.25 209 ASP A C 1
ATOM 1622 O O . ASP A 1 209 ? 13.851 -8.299 9.029 1.00 72.25 209 ASP A O 1
ATOM 1626 N N . ASP A 1 210 ? 12.664 -6.464 9.526 1.00 53.22 210 ASP A N 1
ATOM 1627 C CA . ASP A 1 210 ? 13.244 -5.509 8.533 1.00 53.22 210 ASP A CA 1
ATOM 1628 C C . ASP A 1 210 ? 13.172 -5.983 7.054 1.00 53.22 210 ASP A C 1
ATOM 1630 O O . ASP A 1 210 ? 13.413 -5.232 6.107 1.00 53.22 210 ASP A O 1
ATOM 1634 N N . GLU A 1 211 ? 12.730 -7.215 6.847 1.00 48.31 211 GLU A N 1
ATOM 1635 C CA . GLU A 1 211 ? 12.450 -7.904 5.615 1.00 48.31 211 GLU A CA 1
ATOM 1636 C C . GLU A 1 211 ? 10.980 -8.295 5.671 1.00 48.31 211 GLU A C 1
ATOM 1638 O O . GLU A 1 211 ? 10.573 -9.279 6.287 1.00 48.31 211 GLU A O 1
ATOM 1643 N N . GLY A 1 212 ? 10.141 -7.491 5.024 1.00 44.84 212 GLY A N 1
ATOM 1644 C CA . GLY A 1 212 ? 8.791 -7.926 4.731 1.00 44.84 212 GLY A CA 1
ATOM 1645 C C . GLY A 1 212 ? 8.861 -9.274 4.023 1.00 44.84 212 GLY A C 1
ATOM 1646 O O . GLY A 1 212 ? 9.352 -9.321 2.900 1.00 44.84 212 GLY A O 1
ATOM 1647 N N . ASP A 1 213 ? 8.375 -10.330 4.682 1.00 49.34 213 ASP A N 1
ATOM 1648 C CA . ASP A 1 213 ? 8.269 -11.702 4.176 1.00 49.34 213 ASP A CA 1
ATOM 1649 C C . ASP A 1 213 ? 7.639 -11.760 2.774 1.00 49.34 213 ASP A C 1
ATOM 1651 O O . ASP A 1 213 ? 6.439 -12.011 2.575 1.00 49.34 213 ASP A O 1
ATOM 1655 N N . ALA A 1 214 ? 8.489 -11.561 1.785 1.00 47.19 214 ALA A N 1
ATOM 1656 C CA . ALA A 1 214 ? 8.778 -12.556 0.794 1.00 47.19 214 ALA A CA 1
ATOM 1657 C C . ALA A 1 214 ? 10.270 -12.421 0.473 1.00 47.19 214 ALA A C 1
ATOM 1659 O O . ALA A 1 214 ? 10.712 -11.377 -0.012 1.00 47.19 214 ALA A O 1
ATOM 1660 N N . GLU A 1 215 ? 11.003 -13.521 0.617 1.00 51.22 215 GLU A N 1
ATOM 1661 C CA . GLU A 1 215 ? 11.837 -13.998 -0.482 1.00 51.22 215 GLU A CA 1
ATOM 1662 C C . GLU A 1 215 ? 11.012 -13.901 -1.781 1.00 51.22 215 GLU A C 1
ATOM 1664 O O . GLU A 1 215 ? 10.445 -14.867 -2.281 1.00 51.22 215 GLU A O 1
ATOM 1669 N N . GLN A 1 216 ? 10.859 -12.700 -2.329 1.00 56.75 216 GLN A N 1
ATOM 1670 C CA . GLN A 1 216 ? 10.798 -12.596 -3.763 1.00 56.75 216 GLN A CA 1
ATOM 1671 C C . GLN A 1 216 ? 12.248 -12.747 -4.149 1.00 56.75 216 GLN A C 1
ATOM 1673 O O . GLN A 1 216 ? 13.005 -11.771 -4.121 1.00 56.75 216 GLN A O 1
ATOM 1678 N N . GLU A 1 217 ? 12.639 -13.997 -4.399 1.00 65.62 217 GLU A N 1
ATOM 1679 C CA . GLU A 1 217 ? 13.914 -14.290 -5.024 1.00 65.62 217 GLU A CA 1
ATOM 1680 C C . GLU A 1 217 ? 14.112 -13.290 -6.168 1.00 65.62 217 GLU A C 1
ATOM 1682 O O . GLU A 1 217 ? 13.160 -12.871 -6.849 1.00 65.62 217 GLU A O 1
ATOM 1687 N N . ALA A 1 218 ? 15.351 -12.827 -6.322 1.00 79.94 218 ALA A N 1
ATOM 1688 C CA . ALA A 1 218 ? 15.708 -11.997 -7.455 1.00 79.94 218 ALA A CA 1
ATOM 1689 C C . ALA A 1 218 ? 15.146 -12.677 -8.708 1.00 79.94 218 ALA A C 1
ATOM 1691 O O . ALA A 1 218 ? 15.414 -13.854 -8.943 1.00 79.94 218 ALA A O 1
ATOM 1692 N N . CYS A 1 219 ? 14.302 -11.966 -9.461 1.00 83.12 219 CYS A N 1
ATOM 1693 C CA . CYS A 1 219 ? 13.613 -12.557 -10.600 1.00 83.12 219 CYS A CA 1
ATOM 1694 C C . CYS A 1 219 ? 14.665 -13.161 -11.527 1.00 83.12 219 CYS A C 1
ATOM 1696 O O . CYS A 1 219 ? 15.427 -12.409 -12.131 1.00 83.12 219 CYS A O 1
ATOM 1698 N N . ALA A 1 220 ? 14.688 -14.490 -11.644 1.00 88.81 220 ALA A N 1
ATOM 1699 C CA . ALA A 1 220 ? 15.766 -15.220 -12.311 1.00 88.81 220 ALA A CA 1
ATOM 1700 C C . ALA A 1 220 ? 15.959 -14.817 -13.785 1.00 88.81 220 ALA A C 1
ATOM 1702 O O . ALA A 1 220 ? 17.039 -14.966 -14.336 1.00 88.81 220 ALA A O 1
ATOM 1703 N N . GLU A 1 221 ? 14.925 -14.275 -14.441 1.00 89.56 221 GLU A N 1
ATOM 1704 C CA . GLU A 1 221 ? 15.047 -13.763 -15.816 1.00 89.56 221 GLU A CA 1
ATOM 1705 C C . GLU A 1 221 ? 15.887 -12.473 -15.895 1.00 89.56 221 GLU A C 1
ATOM 1707 O O . GLU A 1 221 ? 16.460 -12.173 -16.939 1.00 89.56 221 GLU A O 1
ATOM 1712 N N . CYS A 1 222 ? 15.942 -11.679 -14.822 1.00 90.19 222 CYS A N 1
ATOM 1713 C CA . CYS A 1 222 ? 16.628 -10.387 -14.804 1.00 90.19 222 CYS A CA 1
ATOM 1714 C C . CYS A 1 222 ? 17.614 -10.209 -13.647 1.00 90.19 222 CYS A C 1
ATOM 1716 O O . CYS A 1 222 ? 18.028 -9.077 -13.411 1.00 90.19 222 CYS A O 1
ATOM 1718 N N . ASP A 1 223 ? 17.917 -11.263 -12.889 1.00 88.81 223 ASP A N 1
ATOM 1719 C CA . ASP A 1 223 ? 18.815 -11.252 -11.728 1.00 88.81 223 ASP A CA 1
ATOM 1720 C C . ASP A 1 223 ? 18.587 -10.057 -10.787 1.00 88.81 223 ASP A C 1
ATOM 1722 O O . ASP A 1 223 ? 19.514 -9.366 -10.370 1.00 88.81 223 ASP A O 1
ATOM 1726 N N . GLY A 1 224 ? 17.322 -9.737 -10.497 1.00 86.25 224 GLY A N 1
ATOM 1727 C CA . GLY A 1 224 ? 16.999 -8.616 -9.606 1.00 86.25 224 GLY A CA 1
ATOM 1728 C C . GLY A 1 224 ? 16.976 -7.228 -10.257 1.00 86.25 224 GLY A C 1
ATOM 1729 O O . GLY A 1 224 ? 16.473 -6.285 -9.656 1.00 86.25 224 GLY A O 1
ATOM 1730 N N . ALA A 1 225 ? 17.448 -7.071 -11.496 1.00 87.69 225 ALA A N 1
ATOM 1731 C CA . ALA A 1 225 ? 17.611 -5.760 -12.134 1.00 87.69 225 ALA A CA 1
ATOM 1732 C C . ALA A 1 225 ? 16.302 -5.121 -12.638 1.00 87.69 225 ALA A C 1
ATOM 1734 O O . ALA A 1 225 ? 16.288 -3.962 -13.055 1.00 87.69 225 ALA A O 1
ATOM 1735 N N . GLY A 1 226 ? 15.209 -5.888 -12.714 1.00 87.50 226 GLY A N 1
ATOM 1736 C CA . GLY A 1 226 ? 13.923 -5.447 -13.277 1.00 87.50 226 GLY A CA 1
ATOM 1737 C C . GLY A 1 226 ? 13.941 -5.224 -14.794 1.00 87.50 226 GLY A C 1
ATOM 1738 O O . GLY A 1 226 ? 12.909 -4.977 -15.422 1.00 87.50 226 GLY A O 1
ATOM 1739 N N . THR A 1 227 ? 15.096 -5.361 -15.433 1.00 92.31 227 THR A N 1
ATOM 1740 C CA . THR A 1 227 ? 15.265 -5.169 -16.867 1.00 92.31 227 THR A CA 1
ATOM 1741 C C . THR A 1 227 ? 16.122 -6.270 -17.463 1.00 92.31 227 THR A C 1
ATOM 1743 O O . THR A 1 227 ? 16.954 -6.859 -16.784 1.00 92.31 227 THR A O 1
ATOM 1746 N N . VAL A 1 228 ? 15.893 -6.561 -18.740 1.00 94.19 228 VAL A N 1
ATOM 1747 C CA . VAL A 1 228 ? 16.685 -7.524 -19.505 1.00 94.19 228 VAL A CA 1
ATOM 1748 C C . VAL A 1 228 ? 17.278 -6.831 -20.720 1.00 94.19 228 VAL A C 1
ATOM 1750 O O . VAL A 1 228 ? 16.612 -6.026 -21.383 1.00 94.19 228 VAL A O 1
ATOM 1753 N N . SER A 1 229 ? 18.544 -7.129 -20.989 1.00 93.75 229 SER A N 1
ATOM 1754 C CA . SER A 1 229 ? 19.239 -6.671 -22.188 1.00 93.75 229 SER A CA 1
ATOM 1755 C C . SER A 1 229 ? 18.995 -7.666 -23.310 1.00 93.75 229 SER A C 1
ATOM 1757 O O . SER A 1 229 ? 19.232 -8.860 -23.150 1.00 93.75 229 SER A O 1
ATOM 1759 N N . GLU A 1 230 ? 18.539 -7.180 -24.458 1.00 91.69 230 GLU A N 1
ATOM 1760 C CA . GLU A 1 230 ? 18.334 -8.004 -25.644 1.00 91.69 230 GLU A CA 1
ATOM 1761 C C . GLU A 1 230 ? 19.101 -7.400 -26.820 1.00 91.69 230 GLU A C 1
ATOM 1763 O O . GLU A 1 230 ? 19.148 -6.179 -26.997 1.00 91.69 230 GLU A O 1
ATOM 1768 N N . SER A 1 231 ? 19.705 -8.267 -27.631 1.00 93.69 231 SER A N 1
ATOM 1769 C CA . SER A 1 231 ? 20.349 -7.874 -28.880 1.00 93.69 231 SER A CA 1
ATOM 1770 C C . SER A 1 231 ? 19.419 -8.185 -30.042 1.00 93.69 231 SER A C 1
ATOM 1772 O O . SER A 1 231 ? 18.916 -9.302 -30.160 1.00 93.69 231 SER A O 1
ATOM 1774 N N . ARG A 1 232 ? 19.179 -7.202 -30.909 1.00 94.06 232 ARG A N 1
ATOM 1775 C CA . ARG A 1 232 ? 18.379 -7.382 -32.127 1.00 94.06 232 ARG A CA 1
ATOM 1776 C C . ARG A 1 232 ? 19.147 -6.943 -33.352 1.00 94.06 232 ARG A C 1
ATOM 1778 O O . ARG A 1 232 ? 19.993 -6.051 -33.283 1.00 94.06 232 ARG A O 1
ATOM 1785 N N . ALA A 1 233 ? 18.804 -7.545 -34.488 1.00 95.81 233 ALA A N 1
ATOM 1786 C CA . ALA A 1 233 ? 19.281 -7.092 -35.784 1.00 95.81 233 ALA A CA 1
ATOM 1787 C C . ALA A 1 233 ? 18.956 -5.603 -35.959 1.00 95.81 233 ALA A C 1
ATOM 1789 O O . ALA A 1 233 ? 17.831 -5.154 -35.733 1.00 95.81 233 ALA A O 1
ATOM 1790 N N . CYS A 1 234 ? 19.961 -4.829 -36.348 1.00 94.50 234 CYS A N 1
ATOM 1791 C CA . CYS A 1 234 ? 19.818 -3.407 -36.581 1.00 94.50 234 CYS A CA 1
ATOM 1792 C C . CYS A 1 234 ? 18.900 -3.190 -37.783 1.00 94.50 234 CYS A C 1
ATOM 1794 O O . CYS A 1 234 ? 19.258 -3.542 -38.907 1.00 94.50 234 CYS A O 1
ATOM 1796 N N . SER A 1 235 ? 17.739 -2.581 -37.549 1.00 94.75 235 SER A N 1
ATOM 1797 C CA . SER A 1 235 ? 16.737 -2.316 -38.585 1.00 94.75 235 SER A CA 1
ATOM 1798 C C . SER A 1 235 ? 17.294 -1.470 -39.730 1.00 94.75 235 SER A C 1
ATOM 1800 O O . SER A 1 235 ? 17.003 -1.750 -40.889 1.00 94.75 235 SER A O 1
ATOM 1802 N N . SER A 1 236 ? 18.172 -0.506 -39.430 1.00 92.44 236 SER A N 1
ATOM 1803 C CA . SER A 1 236 ? 18.794 0.359 -40.438 1.00 92.44 236 SER A CA 1
ATOM 1804 C C . SER A 1 236 ? 19.569 -0.422 -41.497 1.00 92.44 236 SER A C 1
ATOM 1806 O O . SER A 1 236 ? 19.543 -0.041 -42.661 1.00 92.44 236 SER A O 1
ATOM 1808 N N . CYS A 1 237 ? 20.262 -1.497 -41.106 1.00 93.62 237 CYS A N 1
ATOM 1809 C CA . CYS A 1 237 ? 21.089 -2.309 -42.005 1.00 93.62 237 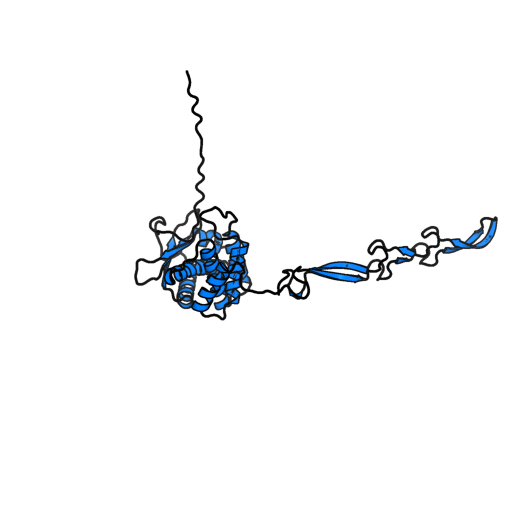CYS A CA 1
ATOM 1810 C C . CYS A 1 237 ? 20.619 -3.760 -42.123 1.00 93.62 237 CYS A C 1
ATOM 1812 O O . CYS A 1 237 ? 21.372 -4.591 -42.612 1.00 93.62 237 CYS A O 1
ATOM 1814 N N . SER A 1 238 ? 19.408 -4.078 -41.661 1.00 92.44 238 SER A N 1
ATOM 1815 C CA . SER A 1 238 ? 18.845 -5.437 -41.662 1.00 92.44 238 SER A CA 1
ATOM 1816 C C . SER A 1 238 ? 19.782 -6.514 -41.091 1.00 92.44 238 SER A C 1
ATOM 1818 O O . SER A 1 238 ? 19.789 -7.644 -41.562 1.00 92.44 238 SER A O 1
ATOM 1820 N N . GLY A 1 239 ? 20.604 -6.172 -40.095 1.00 93.38 239 GLY A N 1
ATOM 1821 C CA . GLY A 1 239 ? 21.548 -7.121 -39.492 1.00 93.38 239 GLY A CA 1
ATOM 1822 C C . GLY A 1 239 ? 22.940 -7.190 -40.131 1.00 93.38 239 GLY A C 1
ATOM 1823 O O . GLY A 1 239 ? 23.841 -7.763 -39.531 1.00 93.38 239 GLY A O 1
ATOM 1824 N N . TYR A 1 240 ? 23.165 -6.591 -41.304 1.00 92.38 240 TYR A N 1
ATOM 1825 C CA . TYR A 1 240 ? 24.424 -6.759 -42.049 1.00 92.38 240 TYR A CA 1
ATOM 1826 C C . TYR A 1 240 ? 25.595 -5.921 -41.522 1.00 92.38 240 TYR A C 1
ATOM 1828 O O . TYR A 1 240 ? 26.734 -6.114 -41.934 1.00 92.38 240 TYR A O 1
ATOM 1836 N N . GLY A 1 241 ? 25.330 -4.925 -40.677 1.00 93.62 241 GLY A N 1
ATOM 1837 C CA . GLY A 1 241 ? 26.348 -4.008 -40.156 1.00 93.62 241 GLY A CA 1
ATOM 1838 C C . GLY A 1 241 ? 26.822 -2.958 -41.162 1.00 93.62 241 GLY A C 1
ATOM 1839 O O . GLY A 1 241 ? 27.417 -1.952 -40.778 1.00 93.62 241 GLY A O 1
ATOM 1840 N N . VAL A 1 242 ? 26.503 -3.116 -42.441 1.00 94.00 242 VAL A N 1
ATOM 1841 C CA . VAL A 1 242 ? 26.884 -2.194 -43.509 1.00 94.00 242 VAL A CA 1
ATOM 1842 C C . VAL A 1 242 ? 25.685 -1.806 -44.364 1.00 94.00 242 VAL A C 1
ATOM 1844 O O . VAL A 1 242 ? 24.700 -2.533 -44.457 1.00 94.00 242 VAL A O 1
ATOM 1847 N N . LEU A 1 243 ? 25.768 -0.634 -44.988 1.00 90.94 243 LEU A N 1
ATOM 1848 C CA . LEU A 1 243 ? 24.798 -0.137 -45.957 1.00 90.94 243 LEU A CA 1
ATOM 1849 C C . LEU A 1 243 ? 25.462 -0.057 -47.323 1.00 90.94 243 LEU A C 1
ATOM 1851 O O . LEU A 1 243 ? 26.536 0.532 -47.451 1.00 90.94 243 LEU A O 1
ATOM 1855 N N . ALA A 1 244 ? 24.820 -0.617 -48.347 1.00 91.81 244 ALA A N 1
ATOM 1856 C CA . ALA A 1 244 ? 25.288 -0.464 -49.717 1.00 91.81 244 ALA A CA 1
ATOM 1857 C C . ALA A 1 244 ? 25.382 1.026 -50.078 1.00 91.81 244 ALA A C 1
ATOM 1859 O O . ALA A 1 244 ? 24.522 1.836 -49.714 1.00 91.81 244 ALA A O 1
ATOM 1860 N N . CYS A 1 245 ? 26.441 1.401 -50.793 1.00 90.31 245 CYS A N 1
ATOM 1861 C CA . CYS A 1 245 ? 26.608 2.774 -51.235 1.00 90.31 245 CYS A CA 1
ATOM 1862 C C . CYS A 1 245 ? 25.479 3.141 -52.199 1.00 90.31 245 CYS A C 1
ATOM 1864 O O . CYS A 1 245 ? 25.402 2.580 -53.288 1.00 90.31 245 CYS A O 1
ATOM 1866 N N . ARG A 1 246 ? 24.637 4.110 -51.822 1.00 91.94 246 ARG A N 1
ATOM 1867 C CA . ARG A 1 246 ? 23.479 4.533 -52.629 1.00 91.94 246 ARG A CA 1
ATOM 1868 C C . ARG A 1 246 ? 23.868 5.027 -54.024 1.00 91.94 246 ARG A C 1
ATOM 1870 O O . ARG A 1 246 ? 23.114 4.833 -54.963 1.00 91.94 246 ARG A O 1
ATOM 1877 N N . THR A 1 247 ? 25.052 5.622 -54.166 1.00 87.75 247 THR A N 1
ATOM 1878 C CA . THR A 1 247 ? 25.543 6.162 -55.442 1.00 87.75 247 THR A CA 1
ATOM 1879 C C . THR A 1 247 ? 25.860 5.074 -56.469 1.00 87.75 247 THR A C 1
ATOM 1881 O O . THR A 1 247 ? 25.663 5.294 -57.656 1.00 87.75 247 THR A O 1
ATOM 1884 N N . CYS A 1 248 ? 26.343 3.904 -56.038 1.00 89.75 248 CYS A N 1
ATOM 1885 C CA . CYS A 1 248 ? 26.719 2.809 -56.946 1.00 89.75 248 CYS A CA 1
ATOM 1886 C C . CYS A 1 248 ? 25.943 1.510 -56.700 1.00 89.75 248 CYS A C 1
ATOM 1888 O O . CYS A 1 248 ? 26.255 0.480 -57.293 1.00 89.75 248 CYS A O 1
ATOM 1890 N N . SER A 1 249 ? 24.965 1.526 -55.798 1.00 88.38 249 SER A N 1
ATOM 1891 C CA . SER A 1 249 ? 24.187 0.356 -55.379 1.00 88.38 249 SER A CA 1
ATOM 1892 C C . SER A 1 249 ? 25.049 -0.860 -55.005 1.00 88.38 249 SER A C 1
ATOM 1894 O O . SER A 1 249 ? 24.705 -1.995 -55.311 1.00 88.38 249 SER A O 1
ATOM 1896 N N . GLY A 1 250 ? 26.202 -0.634 -54.365 1.00 88.25 250 GLY A N 1
ATOM 1897 C CA . GLY A 1 250 ? 27.088 -1.717 -53.917 1.00 88.25 250 GLY A CA 1
ATOM 1898 C C . GLY A 1 250 ? 28.115 -2.221 -54.936 1.00 88.25 250 GLY A C 1
ATOM 1899 O O . GLY A 1 250 ? 28.930 -3.075 -54.602 1.00 88.25 250 GLY A O 1
ATOM 1900 N N . SER A 1 251 ? 28.143 -1.688 -56.155 1.00 91.25 251 SER A N 1
ATOM 1901 C CA . SER A 1 251 ? 29.102 -2.127 -57.185 1.00 91.25 251 SER A CA 1
ATOM 1902 C C . SER A 1 251 ? 30.509 -1.526 -57.020 1.00 91.25 251 SER A C 1
ATOM 1904 O O . SER A 1 251 ? 31.496 -2.098 -57.478 1.00 91.25 251 SER A O 1
ATOM 1906 N N . GLY A 1 252 ? 30.628 -0.389 -56.324 1.00 91.06 252 GLY A N 1
ATOM 1907 C CA . GLY A 1 252 ? 31.893 0.332 -56.114 1.00 91.06 252 GLY A CA 1
ATOM 1908 C C . GLY A 1 252 ? 32.293 1.246 -57.274 1.00 91.06 252 GLY A C 1
ATOM 1909 O O . GLY A 1 252 ? 33.282 1.967 -57.170 1.00 91.06 252 GLY A O 1
ATOM 1910 N N . GLY A 1 253 ? 31.510 1.280 -58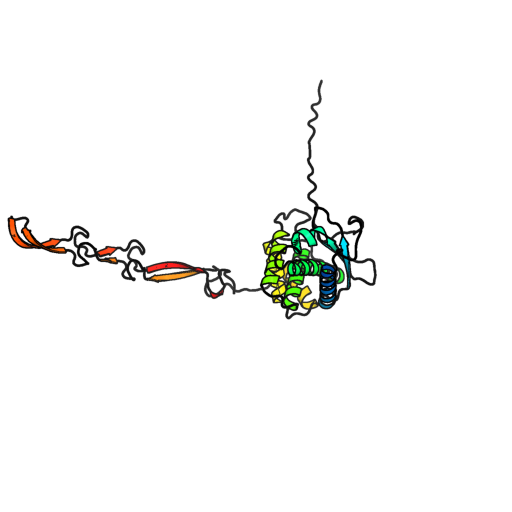.349 1.00 91.19 253 GLY A N 1
ATOM 1911 C CA . GLY A 1 253 ? 31.755 2.108 -59.524 1.00 91.19 253 GLY A CA 1
ATOM 1912 C C . GLY A 1 253 ? 30.634 1.980 -60.540 1.00 91.19 253 GLY A C 1
ATOM 1913 O O . GLY A 1 253 ? 29.614 1.361 -60.269 1.00 91.19 253 GLY A O 1
ATOM 1914 N N . TYR A 1 254 ? 30.783 2.600 -61.694 1.00 89.62 254 TYR A N 1
ATOM 1915 C CA . TYR A 1 254 ? 29.825 2.465 -62.784 1.00 89.62 254 TYR A CA 1
ATOM 1916 C C . TYR A 1 254 ? 30.546 2.622 -64.109 1.00 89.62 254 TYR A C 1
ATOM 1918 O O . TYR A 1 254 ? 31.581 3.287 -64.199 1.00 89.62 254 TYR A O 1
ATOM 1926 N N . TYR A 1 255 ? 29.988 2.011 -65.146 1.00 90.19 255 TYR A N 1
ATOM 1927 C CA . TYR A 1 255 ? 30.455 2.258 -66.494 1.00 90.19 255 TYR A CA 1
ATOM 1928 C C . TYR A 1 255 ? 29.735 3.461 -67.100 1.00 90.19 255 TYR A C 1
ATOM 1930 O O . TYR A 1 255 ? 28.517 3.595 -66.967 1.00 90.19 255 TYR A O 1
ATOM 1938 N N . ALA A 1 256 ? 30.481 4.315 -67.792 1.00 88.00 256 ALA A N 1
ATOM 1939 C CA . ALA A 1 256 ? 29.927 5.436 -68.541 1.00 88.00 256 ALA A CA 1
ATOM 1940 C C . ALA A 1 256 ? 30.652 5.613 -69.880 1.00 88.00 256 ALA A C 1
ATOM 1942 O O . ALA A 1 256 ? 31.832 5.279 -70.018 1.00 88.00 256 ALA A O 1
ATOM 1943 N N . TYR A 1 257 ? 29.930 6.148 -70.865 1.00 93.38 257 TYR A N 1
ATOM 1944 C CA . TYR A 1 257 ? 30.502 6.551 -72.147 1.00 93.38 257 TYR A CA 1
ATOM 1945 C C . TYR A 1 257 ? 31.122 7.941 -72.041 1.00 93.38 257 TYR A C 1
ATOM 1947 O O . TYR A 1 257 ? 30.491 8.871 -71.540 1.00 93.38 257 TYR A O 1
ATOM 1955 N N . GLY A 1 258 ? 32.342 8.093 -72.545 1.00 89.06 258 GLY A N 1
ATOM 1956 C CA . GLY A 1 258 ? 33.018 9.382 -72.571 1.00 89.06 258 GLY A CA 1
ATOM 1957 C C . GLY A 1 258 ? 34.512 9.276 -72.835 1.00 89.06 258 GLY A C 1
ATOM 1958 O O . GLY A 1 258 ? 35.042 8.221 -73.183 1.00 89.06 258 GLY A O 1
ATOM 1959 N N . TYR A 1 259 ? 35.195 10.403 -72.666 1.00 88.12 259 TYR A N 1
ATOM 1960 C CA . TYR A 1 259 ? 36.649 10.462 -72.717 1.00 88.12 259 TYR A CA 1
ATOM 1961 C C . TYR A 1 259 ? 37.245 10.065 -71.360 1.00 88.12 259 TYR A C 1
ATOM 1963 O O . TYR A 1 259 ? 36.807 10.548 -70.315 1.00 88.12 259 TYR A O 1
ATOM 1971 N N . ASN A 1 260 ? 38.255 9.195 -71.367 1.00 86.75 260 ASN A N 1
ATOM 1972 C CA . ASN A 1 260 ? 39.037 8.894 -70.166 1.00 86.75 260 ASN A CA 1
ATOM 1973 C C . ASN A 1 260 ? 40.097 9.985 -69.882 1.00 86.75 260 ASN A C 1
ATOM 1975 O O . ASN A 1 260 ? 40.228 10.958 -70.629 1.00 86.75 260 ASN A O 1
ATOM 1979 N N . ALA A 1 261 ? 40.897 9.802 -68.823 1.00 85.50 261 ALA A N 1
ATOM 1980 C CA . ALA A 1 261 ? 41.975 10.725 -68.435 1.00 85.50 261 ALA A CA 1
ATOM 1981 C C . ALA A 1 261 ? 43.038 10.961 -69.535 1.00 85.50 261 ALA A C 1
ATOM 1983 O O . ALA A 1 261 ? 43.759 11.954 -69.488 1.00 85.50 261 ALA A O 1
ATOM 1984 N N . TYR A 1 262 ? 43.101 10.089 -70.545 1.00 93.00 262 TYR A N 1
ATOM 1985 C CA . TYR A 1 262 ? 44.009 10.168 -71.694 1.00 93.00 262 TYR A CA 1
ATOM 1986 C C . TYR A 1 262 ? 43.326 10.679 -72.969 1.00 93.00 262 TYR A C 1
ATOM 1988 O O . TYR A 1 262 ? 43.897 10.585 -74.052 1.00 93.00 262 TYR A O 1
ATOM 1996 N N . ARG A 1 263 ? 42.103 11.218 -72.863 1.00 91.06 263 ARG A N 1
ATOM 1997 C CA . ARG A 1 263 ? 41.300 11.706 -73.997 1.00 91.06 263 ARG A CA 1
ATOM 1998 C C . ARG A 1 263 ? 40.989 10.633 -75.048 1.00 91.06 263 ARG A C 1
ATOM 2000 O O . ARG A 1 263 ? 40.797 10.954 -76.218 1.00 91.06 263 ARG A O 1
ATOM 2007 N N . VAL A 1 264 ? 40.842 9.375 -74.632 1.00 92.75 264 VAL A N 1
ATOM 2008 C CA . VAL A 1 264 ? 40.317 8.301 -75.493 1.00 92.75 264 VAL A CA 1
ATOM 2009 C C . VAL A 1 264 ? 38.817 8.145 -75.248 1.00 92.75 264 VAL A C 1
ATOM 2011 O O . VAL A 1 264 ? 38.398 7.939 -74.107 1.00 92.75 264 VAL A O 1
ATOM 2014 N N . TYR A 1 265 ? 38.007 8.264 -76.305 1.00 92.38 265 TYR A N 1
ATOM 2015 C CA . TYR A 1 265 ? 36.554 8.084 -76.232 1.00 92.38 265 TYR A CA 1
ATOM 2016 C C . TYR A 1 265 ? 36.200 6.597 -76.183 1.00 92.38 265 TYR A C 1
ATOM 2018 O O . TYR A 1 265 ? 36.700 5.816 -76.991 1.00 92.38 265 TYR A O 1
ATOM 2026 N N . GLY A 1 266 ? 35.340 6.195 -75.253 1.00 94.00 266 GLY A N 1
ATOM 2027 C CA . GLY A 1 266 ? 34.952 4.798 -75.098 1.00 94.00 266 GLY A CA 1
ATOM 2028 C C . GLY A 1 266 ? 34.030 4.567 -73.909 1.00 94.00 266 GLY A C 1
ATOM 2029 O O . GLY A 1 266 ? 33.486 5.511 -73.337 1.00 94.00 266 GLY A O 1
ATOM 2030 N N . TYR A 1 267 ? 33.857 3.296 -73.556 1.00 94.38 267 TYR A N 1
ATOM 2031 C CA . TYR A 1 267 ? 33.116 2.866 -72.376 1.00 94.38 267 TYR A CA 1
ATOM 2032 C C . TYR A 1 267 ? 34.104 2.525 -71.264 1.00 94.38 267 TYR A C 1
ATOM 2034 O O . TYR A 1 267 ? 34.902 1.598 -71.404 1.00 94.38 267 TYR A O 1
ATOM 2042 N N . TRP A 1 268 ? 34.079 3.287 -70.173 1.00 92.31 268 TRP A N 1
ATOM 2043 C CA . TRP A 1 268 ? 35.086 3.193 -69.117 1.00 92.31 268 TRP A CA 1
ATOM 2044 C C . TRP A 1 268 ? 34.441 2.936 -67.764 1.00 92.31 268 TRP A C 1
ATOM 2046 O O . TRP A 1 268 ? 33.337 3.408 -67.497 1.00 92.31 268 TRP A O 1
ATOM 2056 N N . TRP A 1 269 ? 35.146 2.198 -66.908 1.00 90.06 269 TRP A N 1
ATOM 2057 C CA . TRP A 1 269 ? 34.776 2.018 -65.508 1.00 90.06 269 TRP A CA 1
ATOM 2058 C C . TRP A 1 269 ? 35.275 3.199 -64.679 1.00 90.06 269 TRP A C 1
ATOM 2060 O O . TRP A 1 269 ? 36.463 3.523 -64.708 1.00 90.06 269 TRP A O 1
ATOM 2070 N N . TYR A 1 270 ? 34.383 3.802 -63.901 1.00 89.19 270 TYR A N 1
ATOM 2071 C CA . TYR A 1 270 ? 34.704 4.887 -62.983 1.00 89.19 270 TYR A CA 1
ATOM 2072 C C . TYR A 1 270 ? 34.476 4.431 -61.544 1.00 89.19 270 TYR A C 1
ATOM 2074 O O . TYR A 1 270 ? 33.406 3.921 -61.206 1.00 89.19 270 TYR A O 1
ATOM 2082 N N . THR A 1 271 ? 35.472 4.641 -60.681 1.00 92.12 271 THR A N 1
ATOM 2083 C CA . THR A 1 271 ? 35.335 4.418 -59.237 1.00 92.12 271 THR A CA 1
ATOM 2084 C C . THR A 1 271 ? 34.249 5.328 -58.682 1.00 92.12 271 THR A C 1
ATOM 2086 O O . THR A 1 271 ? 34.238 6.529 -58.943 1.00 92.12 271 THR A O 1
ATOM 2089 N N . CYS A 1 272 ? 33.334 4.767 -57.893 1.00 92.12 272 CYS A N 1
ATOM 2090 C CA . CYS A 1 272 ? 32.236 5.525 -57.315 1.00 92.12 272 CYS A CA 1
ATOM 2091 C C . CYS A 1 272 ? 32.788 6.573 -56.337 1.00 92.12 272 CYS A C 1
ATOM 2093 O O . CYS A 1 272 ? 33.295 6.175 -55.284 1.00 92.12 272 CYS A O 1
ATOM 2095 N N . PRO A 1 273 ? 32.609 7.882 -56.583 1.00 89.50 273 PRO A N 1
ATOM 2096 C CA . PRO A 1 273 ? 33.136 8.914 -55.693 1.00 89.50 273 PRO A CA 1
ATOM 2097 C C . PRO A 1 273 ? 32.450 8.892 -54.322 1.00 89.50 273 PRO A C 1
ATOM 2099 O O . PRO A 1 273 ? 33.086 9.173 -53.315 1.00 89.50 273 PRO A O 1
ATOM 2102 N N . GLY A 1 274 ? 31.179 8.470 -54.259 1.00 86.94 274 GLY A N 1
ATOM 2103 C CA . GLY A 1 274 ? 30.424 8.393 -53.006 1.00 86.94 274 GLY A CA 1
ATOM 2104 C C . GLY A 1 274 ? 31.048 7.461 -51.961 1.00 86.94 274 GLY A C 1
ATOM 2105 O O . GLY A 1 274 ? 31.107 7.826 -50.795 1.00 86.94 274 GLY A O 1
ATOM 2106 N N . CYS A 1 275 ? 31.534 6.278 -52.358 1.00 90.44 275 CYS A N 1
ATOM 2107 C CA . CYS A 1 275 ? 32.173 5.311 -51.448 1.00 90.44 275 CYS A CA 1
ATOM 2108 C C . CYS A 1 275 ? 33.669 5.114 -51.696 1.00 90.44 275 CYS A C 1
ATOM 2110 O O . CYS A 1 275 ? 34.262 4.227 -51.092 1.00 90.44 275 CYS A O 1
ATOM 2112 N N . ASN A 1 276 ? 34.264 5.873 -52.616 1.00 93.50 276 ASN A N 1
ATOM 2113 C CA . ASN A 1 276 ? 35.643 5.696 -53.062 1.00 93.50 276 ASN A CA 1
ATOM 2114 C C . ASN A 1 276 ? 36.001 4.225 -53.385 1.00 93.50 276 ASN A C 1
ATOM 2116 O O . ASN A 1 276 ? 37.044 3.716 -52.988 1.00 93.50 276 ASN A O 1
ATOM 2120 N N . GLY A 1 277 ? 35.085 3.499 -54.034 1.00 92.31 277 GLY A N 1
ATOM 2121 C CA . GLY A 1 277 ? 35.269 2.081 -54.370 1.00 92.31 277 GLY A CA 1
ATOM 2122 C C . GLY A 1 277 ? 34.974 1.072 -53.253 1.00 92.31 277 GLY A C 1
ATOM 2123 O O . GLY A 1 277 ? 34.922 -0.122 -53.537 1.00 92.31 277 GLY A O 1
ATOM 2124 N N . ALA A 1 278 ? 34.694 1.508 -52.020 1.00 90.31 278 ALA A N 1
ATOM 2125 C CA . ALA A 1 278 ? 34.473 0.626 -50.865 1.00 90.31 278 ALA A CA 1
ATOM 2126 C C . ALA A 1 278 ? 33.161 -0.181 -50.908 1.00 90.31 278 ALA A C 1
ATOM 2128 O O . ALA A 1 278 ? 32.947 -1.056 -50.070 1.00 90.31 278 ALA A O 1
ATOM 2129 N N . ARG A 1 279 ? 32.272 0.104 -51.874 1.00 92.44 279 ARG A N 1
ATOM 2130 C CA . ARG A 1 279 ? 30.968 -0.554 -52.119 1.00 92.44 279 ARG A CA 1
ATOM 2131 C C . ARG A 1 279 ? 29.917 -0.350 -51.025 1.00 92.44 279 ARG A C 1
ATOM 2133 O O . ARG A 1 279 ? 28.728 -0.286 -51.327 1.00 92.44 279 ARG A O 1
ATOM 2140 N N . SER A 1 280 ? 30.318 -0.190 -49.772 1.00 92.81 280 SER A N 1
ATOM 2141 C CA . SER A 1 280 ? 29.429 -0.053 -48.622 1.00 92.81 280 SER A CA 1
ATOM 2142 C C . SER A 1 280 ? 30.000 0.898 -47.570 1.00 92.81 280 SER A C 1
ATOM 2144 O O . SER A 1 280 ? 31.178 1.249 -47.607 1.00 92.81 280 SER A O 1
ATOM 2146 N N . PHE A 1 281 ? 29.152 1.318 -46.636 1.00 92.62 281 PHE A N 1
ATOM 2147 C CA . PHE A 1 281 ? 29.532 2.106 -45.468 1.00 92.62 281 PHE A CA 1
ATOM 2148 C C . PHE A 1 281 ? 29.162 1.364 -44.193 1.00 92.62 281 PHE A C 1
ATOM 2150 O O . PHE A 1 281 ? 28.128 0.697 -44.137 1.00 92.62 281 PHE A O 1
ATOM 2157 N N . ARG A 1 282 ? 29.968 1.538 -43.144 1.00 94.94 282 ARG A N 1
ATOM 2158 C CA . ARG A 1 282 ? 29.639 1.060 -41.799 1.00 94.94 282 ARG A CA 1
ATOM 2159 C C . ARG A 1 282 ? 28.316 1.691 -41.356 1.00 94.94 282 ARG A C 1
ATOM 2161 O O . ARG A 1 282 ? 28.161 2.909 -41.403 1.00 94.94 282 ARG A O 1
ATOM 2168 N N . CYS A 1 283 ? 27.356 0.872 -40.936 1.00 94.31 283 CYS A N 1
ATOM 2169 C CA . CYS A 1 283 ? 26.089 1.371 -40.422 1.00 94.31 283 CYS A CA 1
ATOM 2170 C C . CYS A 1 283 ? 26.342 2.107 -39.102 1.00 94.31 283 CYS A C 1
ATOM 2172 O O . CYS A 1 283 ? 26.837 1.509 -38.145 1.00 94.31 283 CYS A O 1
ATOM 2174 N N . ALA A 1 284 ? 26.006 3.397 -39.062 1.00 94.81 284 ALA A N 1
ATOM 2175 C CA . ALA A 1 284 ? 26.222 4.245 -37.892 1.00 94.81 284 ALA A CA 1
ATOM 2176 C C . ALA A 1 284 ? 25.381 3.797 -36.685 1.00 94.81 284 ALA A C 1
ATOM 2178 O O . ALA A 1 284 ? 25.858 3.837 -35.560 1.00 94.81 284 ALA A O 1
ATOM 2179 N N . THR A 1 285 ? 24.159 3.305 -36.921 1.00 91.31 285 THR A N 1
ATOM 2180 C CA . THR A 1 285 ? 23.228 2.886 -35.861 1.00 91.31 285 THR A CA 1
ATOM 2181 C C . THR A 1 285 ? 23.765 1.724 -35.022 1.00 91.31 285 THR A C 1
ATOM 2183 O O . THR A 1 285 ? 23.571 1.707 -33.814 1.00 91.31 285 THR A O 1
ATOM 2186 N N . CYS A 1 286 ? 24.445 0.759 -35.644 1.00 93.94 286 CYS A N 1
ATOM 2187 C CA . CYS A 1 286 ? 25.012 -0.404 -34.952 1.00 93.94 286 CYS A CA 1
ATOM 2188 C C . CYS A 1 286 ? 26.540 -0.390 -34.909 1.00 93.94 286 CYS A C 1
ATOM 2190 O O . CYS A 1 286 ? 27.154 -1.419 -34.629 1.00 93.94 286 CYS A O 1
ATOM 2192 N N . SER A 1 287 ? 27.171 0.719 -35.304 1.00 94.12 287 SER A N 1
ATOM 2193 C CA . SER A 1 287 ? 28.622 0.817 -35.458 1.00 94.12 287 SER A CA 1
ATOM 2194 C C . SER A 1 287 ? 29.212 -0.408 -36.168 1.00 94.12 287 SER A C 1
ATOM 2196 O O . SER A 1 287 ? 30.169 -1.017 -35.701 1.00 94.12 287 SER A O 1
ATOM 2198 N N . GLY A 1 288 ? 28.641 -0.845 -37.289 1.00 93.31 288 GLY A N 1
ATOM 2199 C CA . GLY A 1 288 ? 29.185 -1.988 -38.039 1.00 93.31 288 GLY A CA 1
ATOM 2200 C C . GLY A 1 288 ? 28.903 -3.387 -37.489 1.00 93.31 288 GLY A C 1
ATOM 2201 O O . GLY A 1 288 ? 29.142 -4.344 -38.210 1.00 93.31 288 GLY A O 1
ATOM 2202 N N . GLY A 1 289 ? 28.397 -3.526 -36.261 1.00 92.75 289 GLY A N 1
ATOM 2203 C CA . GLY A 1 289 ? 28.195 -4.835 -35.627 1.00 92.75 289 GLY A CA 1
ATOM 2204 C C . GLY A 1 289 ? 26.965 -5.602 -36.112 1.00 92.75 289 GLY A C 1
ATOM 2205 O O . GLY A 1 289 ? 26.777 -6.754 -35.747 1.00 92.75 289 GLY A O 1
ATOM 2206 N N . GLY A 1 290 ? 26.093 -4.966 -36.898 1.00 94.12 290 GLY A N 1
ATOM 2207 C CA . GLY A 1 290 ? 24.849 -5.569 -37.379 1.00 94.12 290 GLY A CA 1
ATOM 2208 C C . GLY A 1 290 ? 23.744 -5.654 -36.330 1.00 94.12 290 GLY A C 1
ATOM 2209 O O . GLY A 1 290 ? 22.579 -5.755 -36.698 1.00 94.12 290 GLY A O 1
ATOM 2210 N N . THR A 1 291 ? 24.052 -5.513 -35.044 1.00 95.75 291 THR A N 1
ATOM 2211 C CA . THR A 1 291 ? 23.072 -5.571 -33.956 1.00 95.75 291 THR A CA 1
ATOM 2212 C C . THR A 1 291 ? 23.054 -4.306 -33.107 1.00 95.75 291 THR A C 1
ATOM 2214 O O . THR A 1 291 ? 24.018 -3.543 -33.054 1.00 95.75 291 THR A O 1
ATOM 2217 N N . VAL A 1 292 ? 21.919 -4.062 -32.457 1.00 94.12 292 VAL A N 1
ATOM 2218 C CA . VAL A 1 292 ? 21.763 -3.037 -31.423 1.00 94.12 292 VAL A CA 1
ATOM 2219 C C . VAL A 1 292 ? 21.285 -3.702 -30.142 1.00 94.12 292 VAL A C 1
ATOM 2221 O O . VAL A 1 292 ? 20.409 -4.569 -30.173 1.00 94.12 292 VAL A O 1
ATOM 2224 N N . ASN A 1 293 ? 21.871 -3.294 -29.021 1.00 93.19 293 ASN A N 1
ATOM 2225 C CA . ASN A 1 293 ? 21.433 -3.725 -27.702 1.00 93.19 293 ASN A CA 1
ATOM 2226 C C . ASN A 1 293 ? 20.422 -2.717 -27.179 1.00 93.19 293 ASN A C 1
ATOM 2228 O O . ASN A 1 293 ? 20.629 -1.508 -27.291 1.00 93.19 293 ASN A O 1
ATOM 2232 N N . TYR A 1 294 ? 19.340 -3.211 -26.602 1.00 88.06 294 TYR A N 1
ATOM 2233 C CA . TYR A 1 294 ? 18.369 -2.366 -25.938 1.00 88.06 294 TYR A CA 1
ATOM 2234 C C . TYR A 1 294 ? 17.879 -3.052 -24.668 1.00 88.06 294 TYR A C 1
ATOM 2236 O O . TYR A 1 294 ? 17.831 -4.279 -24.561 1.00 88.06 294 TYR A O 1
ATOM 2244 N N . THR A 1 295 ? 17.543 -2.226 -23.690 1.00 92.44 295 THR A N 1
ATOM 2245 C CA . THR A 1 295 ? 17.060 -2.672 -22.392 1.00 92.44 295 THR A CA 1
ATOM 2246 C C . THR A 1 295 ? 15.544 -2.582 -22.398 1.00 92.44 295 THR A C 1
ATOM 2248 O O . THR A 1 295 ? 14.978 -1.530 -22.701 1.00 92.44 295 THR A O 1
ATOM 2251 N N . ARG A 1 296 ? 14.870 -3.680 -22.057 1.00 92.31 296 ARG A N 1
ATOM 2252 C CA . ARG A 1 296 ? 13.417 -3.691 -21.851 1.00 92.31 296 ARG A CA 1
ATOM 2253 C C . ARG A 1 296 ? 13.086 -4.085 -20.422 1.00 92.31 296 ARG A C 1
ATOM 2255 O O . ARG A 1 296 ? 13.874 -4.753 -19.755 1.00 92.31 296 ARG A O 1
ATOM 2262 N N . ARG A 1 297 ? 11.890 -3.712 -19.962 1.00 90.69 297 ARG A N 1
ATOM 2263 C CA . ARG A 1 297 ? 11.357 -4.235 -18.698 1.00 90.69 297 ARG A CA 1
ATOM 2264 C C . ARG A 1 297 ? 11.267 -5.757 -18.777 1.00 90.69 297 ARG A C 1
ATOM 2266 O O . ARG A 1 297 ? 10.829 -6.312 -19.791 1.00 90.69 297 ARG A O 1
ATOM 2273 N N . CYS A 1 298 ? 11.701 -6.413 -17.709 1.00 89.50 298 CYS A N 1
ATOM 2274 C CA . CYS A 1 298 ? 11.548 -7.849 -17.560 1.00 89.50 298 CYS A CA 1
ATOM 2275 C C . CYS A 1 298 ? 10.052 -8.182 -17.482 1.00 89.50 298 CYS A C 1
ATOM 2277 O O . CYS A 1 298 ? 9.302 -7.537 -16.744 1.00 89.50 298 CYS A O 1
ATOM 2279 N N . ALA A 1 299 ? 9.612 -9.149 -18.288 1.00 90.06 299 ALA A N 1
ATOM 2280 C CA . ALA A 1 299 ? 8.200 -9.497 -18.384 1.00 90.06 299 ALA A CA 1
ATOM 2281 C C . ALA A 1 299 ? 7.754 -10.328 -17.175 1.00 90.06 299 ALA A C 1
ATOM 2283 O O . ALA A 1 299 ? 6.670 -10.072 -16.651 1.00 90.06 299 ALA A O 1
ATOM 2284 N N . ALA A 1 300 ? 8.608 -11.243 -16.695 1.00 85.12 300 ALA A N 1
ATOM 2285 C CA . ALA A 1 300 ? 8.325 -12.076 -15.530 1.00 85.12 300 ALA A CA 1
ATOM 2286 C C . ALA A 1 300 ? 8.039 -11.250 -14.268 1.00 85.12 300 ALA A C 1
ATOM 2288 O O . ALA A 1 300 ? 7.020 -11.467 -13.620 1.00 85.12 300 ALA A O 1
ATOM 2289 N N . CYS A 1 301 ? 8.863 -10.239 -13.970 1.00 83.12 301 CYS A N 1
ATOM 2290 C CA . CYS A 1 301 ? 8.672 -9.380 -12.794 1.00 83.12 301 CYS A CA 1
ATOM 2291 C C . CYS A 1 301 ? 8.005 -8.029 -13.095 1.00 83.12 301 CYS A C 1
ATOM 2293 O O . CYS A 1 301 ? 7.924 -7.161 -12.232 1.00 83.12 301 CYS A O 1
ATOM 2295 N N . ARG A 1 302 ? 7.553 -7.786 -14.332 1.00 85.25 302 ARG A N 1
ATOM 2296 C CA . ARG A 1 302 ? 6.939 -6.508 -14.757 1.00 85.25 302 ARG A CA 1
ATOM 2297 C C . ARG A 1 302 ? 7.778 -5.259 -14.443 1.00 85.25 302 ARG A C 1
ATOM 2299 O O . ARG A 1 302 ? 7.233 -4.163 -14.309 1.00 85.25 302 ARG A O 1
ATOM 2306 N N . GLY A 1 303 ? 9.098 -5.399 -14.360 1.00 79.56 303 GLY A N 1
ATOM 2307 C CA . GLY A 1 303 ? 10.001 -4.293 -14.049 1.00 79.56 303 GLY A CA 1
ATOM 2308 C C . GLY A 1 303 ? 10.431 -4.169 -12.588 1.00 79.56 303 GLY A C 1
ATOM 2309 O O . GLY A 1 303 ? 11.241 -3.296 -12.302 1.00 79.56 303 GLY A O 1
ATOM 2310 N N . THR A 1 304 ? 9.919 -4.995 -11.673 1.00 80.50 304 THR A N 1
ATOM 2311 C CA . THR A 1 304 ? 10.204 -4.857 -10.231 1.00 80.50 304 THR A CA 1
ATOM 2312 C C . THR A 1 304 ? 11.529 -5.485 -9.801 1.00 80.50 304 THR A C 1
ATOM 2314 O O . THR A 1 304 ? 12.017 -5.181 -8.720 1.00 80.50 304 THR A O 1
ATOM 2317 N N . GLY A 1 305 ? 12.087 -6.391 -10.610 1.00 81.06 305 GLY A N 1
ATOM 2318 C CA . GLY A 1 305 ? 13.256 -7.196 -10.247 1.00 81.06 305 GLY A CA 1
ATOM 2319 C C . GLY A 1 305 ? 12.938 -8.381 -9.334 1.00 81.06 305 GLY A C 1
ATOM 2320 O O . GLY A 1 305 ? 13.830 -9.149 -9.001 1.00 81.06 305 GLY A O 1
ATOM 2321 N N . LYS A 1 306 ? 11.676 -8.574 -8.957 1.00 82.88 306 LYS A N 1
ATOM 2322 C CA . LYS A 1 306 ? 11.260 -9.518 -7.916 1.00 82.88 306 LYS A CA 1
ATOM 2323 C C . LYS A 1 306 ? 10.160 -10.450 -8.435 1.00 82.88 306 LYS A C 1
ATOM 2325 O O . LYS A 1 306 ? 9.229 -9.955 -9.078 1.00 82.88 306 LYS A O 1
ATOM 2330 N N . SER A 1 307 ? 10.289 -11.765 -8.212 1.00 69.31 307 SER A N 1
ATOM 2331 C CA . SER A 1 307 ? 9.298 -12.786 -8.620 1.00 69.31 307 SER A CA 1
ATOM 2332 C C . SER A 1 307 ? 8.079 -12.862 -7.706 1.00 69.31 307 SER A C 1
ATOM 2334 O O . SER A 1 307 ? 8.234 -12.731 -6.472 1.00 69.31 307 SER A O 1
#

Sequence (307 aa):
MRKLFLMLLLAATAAAEAQCFVSSFSSLGQLFKTTGNYALDQKFNASQADLQVLFGVNVDLYMYNDGNAPNAYAMGSSSPRYHGVVAFGTSLLASHLWNMDKGEYAVAGVLAHEFAHVLQIKKGCTLSNPGRELQADYLAGYYFGRRQYLAVGLYAFANELYALGNYDFWSPSFHGTPDQRVQAMLAGYRKRGLSVNEAYAAGIRYVNDDEGDAEQEACAECDGAGTVSESRACSSCSGYGVLACRTCSGSGGYYAYGYNAYRVYGYWWYTCPGCNGARSFRCATCSGGGTVNYTRRCAACRGTGKS

Radius of gyration: 33.84 Å; chains: 1; bounding box: 73×71×106 Å